Protein AF-A0AA41Z419-F1 (afdb_monomer)

Solvent-accessible surface area (backbone atoms only — not comparable to full-atom values): 15802 Å² total; per-residue (Å²): 119,68,47,99,86,68,48,75,61,58,70,68,60,48,52,51,52,51,52,52,50,54,52,52,53,53,52,52,53,50,51,52,51,53,49,52,54,54,51,55,54,55,58,70,62,68,58,77,74,73,74,75,78,82,77,86,70,91,76,84,79,86,78,94,75,92,73,89,72,83,76,80,78,76,79,84,79,83,75,78,86,78,76,86,74,84,73,57,79,82,74,69,62,81,66,75,80,69,79,76,72,75,79,84,74,83,50,69,66,57,54,51,52,53,51,51,50,45,46,64,35,52,45,95,51,65,49,78,52,88,60,56,60,51,47,52,58,43,43,76,70,69,46,50,72,66,58,52,30,52,48,46,26,54,49,43,54,56,29,56,78,67,74,44,81,72,66,48,41,40,56,60,50,34,51,49,43,54,50,48,65,68,66,42,76,80,65,66,71,69,78,76,51,97,76,56,66,61,52,72,55,57,95,88,45,65,48,44,54,69,59,52,44,56,38,48,75,70,73,50,81,59,77,72,43,45,39,57,94,94,42,90,62,41,62,68,61,73,93,67,54,61,76,88,75,77,119

Structure (mmCIF, N/CA/C/O backbone):
data_AF-A0AA41Z419-F1
#
_entry.id   AF-A0AA41Z419-F1
#
loop_
_atom_site.group_PDB
_atom_site.id
_atom_site.type_symbol
_atom_site.label_atom_id
_atom_site.label_alt_id
_atom_site.label_comp_id
_atom_site.label_asym_id
_atom_site.label_entity_id
_atom_site.label_seq_id
_atom_site.pdbx_PDB_ins_code
_atom_site.Cartn_x
_atom_site.Cartn_y
_atom_site.Cartn_z
_atom_site.occupancy
_atom_site.B_iso_or_equiv
_atom_site.auth_seq_id
_atom_site.auth_comp_id
_atom_site.auth_asym_id
_atom_site.auth_atom_id
_atom_site.pdbx_PDB_model_num
ATOM 1 N N . MET A 1 1 ? -25.163 -32.709 -14.435 1.00 62.50 1 MET A N 1
ATOM 2 C CA . MET A 1 1 ? -24.265 -32.791 -13.265 1.00 62.50 1 MET A CA 1
ATOM 3 C C . MET A 1 1 ? -25.119 -33.075 -12.047 1.00 62.50 1 MET A C 1
ATOM 5 O O . MET A 1 1 ? -26.007 -32.277 -11.775 1.00 62.50 1 MET A O 1
ATOM 9 N N . LYS A 1 2 ? -24.907 -34.203 -11.367 1.00 67.62 2 LYS A N 1
ATOM 10 C CA . LYS A 1 2 ? -25.419 -34.393 -10.005 1.00 67.62 2 LYS A CA 1
ATOM 11 C C . LYS A 1 2 ? -24.359 -33.846 -9.048 1.00 67.62 2 LYS A C 1
ATOM 13 O O . LYS A 1 2 ? -23.173 -34.058 -9.298 1.00 67.62 2 LYS A O 1
ATOM 18 N N . CYS A 1 3 ? -24.772 -33.112 -8.023 1.00 67.88 3 CYS A N 1
ATOM 19 C CA . CYS A 1 3 ? -23.903 -32.759 -6.903 1.00 67.88 3 CYS A CA 1
ATOM 20 C C . CYS A 1 3 ? -23.376 -34.036 -6.216 1.00 67.88 3 CYS A C 1
ATOM 22 O O . CYS A 1 3 ? -23.999 -35.096 -6.322 1.00 67.88 3 CYS A O 1
ATOM 24 N N . SER A 1 4 ? -22.282 -33.938 -5.454 1.00 75.50 4 SER A N 1
ATOM 25 C CA . SER A 1 4 ? -21.808 -35.029 -4.580 1.00 75.50 4 SER A CA 1
ATOM 26 C C . SER A 1 4 ? -22.835 -35.435 -3.511 1.00 75.50 4 SER A C 1
ATOM 28 O O . SER A 1 4 ? -22.767 -36.546 -2.998 1.00 75.50 4 SER A O 1
ATOM 30 N N . ASP A 1 5 ? -23.810 -34.567 -3.223 1.00 82.44 5 ASP A N 1
ATOM 31 C CA . ASP A 1 5 ? -24.943 -34.815 -2.323 1.00 82.44 5 ASP A CA 1
ATOM 32 C C . ASP A 1 5 ? -26.163 -35.474 -3.012 1.00 82.44 5 ASP A C 1
ATOM 34 O O . ASP A 1 5 ? -27.196 -35.695 -2.381 1.00 82.44 5 ASP A O 1
ATOM 38 N N . GLY A 1 6 ? -26.071 -35.775 -4.315 1.00 86.50 6 GLY A N 1
ATOM 39 C CA . GLY A 1 6 ? -27.133 -36.408 -5.101 1.00 86.50 6 GLY A CA 1
ATOM 40 C C . GLY A 1 6 ? -28.237 -35.470 -5.608 1.00 86.50 6 GLY A C 1
ATOM 41 O O . GLY A 1 6 ? -29.101 -35.925 -6.364 1.00 86.50 6 GLY A O 1
ATOM 42 N N . ARG A 1 7 ? -28.218 -34.175 -5.268 1.00 86.62 7 ARG A N 1
ATOM 43 C CA . ARG A 1 7 ? -29.218 -33.200 -5.732 1.00 86.62 7 ARG A CA 1
ATOM 44 C C . ARG A 1 7 ? -28.936 -32.731 -7.163 1.00 86.62 7 ARG A C 1
ATOM 46 O O . ARG A 1 7 ? -27.797 -32.723 -7.643 1.00 86.62 7 ARG A O 1
ATOM 53 N N . LEU A 1 8 ? -30.003 -32.353 -7.868 1.00 82.62 8 LEU A N 1
ATOM 54 C CA . LEU A 1 8 ? -29.923 -31.734 -9.191 1.00 82.62 8 LEU A CA 1
ATOM 55 C C . LEU A 1 8 ? -29.750 -30.220 -9.022 1.00 82.62 8 LEU A C 1
ATOM 57 O O . LEU A 1 8 ? -30.553 -29.576 -8.352 1.00 82.62 8 LEU A O 1
ATOM 61 N N . TYR A 1 9 ? -28.706 -29.653 -9.629 1.00 77.69 9 TYR A N 1
ATOM 62 C CA . TYR A 1 9 ? -28.517 -28.202 -9.666 1.00 77.69 9 TYR A CA 1
ATOM 63 C C . TYR A 1 9 ? -29.682 -27.509 -10.381 1.00 77.69 9 TYR A C 1
ATOM 65 O O . TYR A 1 9 ? -30.218 -28.027 -11.364 1.00 77.69 9 TYR A O 1
ATOM 73 N N . HIS A 1 10 ? -29.999 -26.286 -9.948 1.00 85.56 10 HIS A N 1
ATOM 74 C CA . HIS A 1 10 ? -30.854 -25.380 -10.710 1.00 85.56 10 HIS A CA 1
ATOM 75 C C . HIS A 1 10 ? -30.283 -25.209 -12.138 1.00 85.56 10 HIS A C 1
ATOM 77 O O . HIS A 1 10 ? -29.067 -25.021 -12.271 1.00 85.56 10 HIS A O 1
ATOM 83 N N . PRO A 1 11 ? -31.101 -25.246 -13.210 1.00 87.31 11 PRO A N 1
ATOM 84 C CA . PRO A 1 11 ? -30.615 -25.244 -14.597 1.00 87.31 11 PRO A CA 1
ATOM 85 C C . PRO A 1 11 ? -29.645 -24.102 -14.931 1.00 87.31 11 PRO A C 1
ATOM 87 O O . PRO A 1 11 ? -28.686 -24.298 -15.677 1.00 87.31 11 PRO A O 1
ATOM 90 N N . VAL A 1 12 ? -29.854 -22.928 -14.327 1.00 88.69 12 VAL A N 1
ATOM 91 C CA . VAL A 1 12 ? -28.976 -21.756 -14.483 1.00 88.69 12 VAL A CA 1
ATOM 92 C C . VAL A 1 12 ? -27.565 -22.039 -13.951 1.00 88.69 12 VAL A C 1
ATOM 94 O O . VAL A 1 12 ? -26.590 -21.844 -14.673 1.00 88.69 12 VAL A O 1
ATOM 97 N N . LEU A 1 13 ? -27.448 -22.602 -12.743 1.00 85.31 13 LEU A N 1
ATOM 98 C CA . LEU A 1 13 ? -26.154 -22.949 -12.142 1.00 85.31 13 LEU A CA 1
ATOM 99 C C . LEU A 1 13 ? -25.452 -24.060 -12.926 1.00 85.31 13 LEU A C 1
ATOM 101 O O . LEU A 1 13 ? -24.239 -24.022 -13.119 1.00 85.31 13 LEU A O 1
ATOM 105 N N . ALA A 1 14 ? -26.212 -25.030 -13.442 1.00 86.69 14 ALA A N 1
ATOM 106 C CA . ALA A 1 14 ? -25.659 -26.073 -14.300 1.00 86.69 14 ALA A CA 1
ATOM 107 C C . ALA A 1 14 ? -25.082 -25.493 -15.607 1.00 86.69 14 ALA A C 1
ATOM 109 O O . ALA A 1 14 ? -24.022 -25.926 -16.066 1.00 86.69 14 ALA A O 1
ATOM 110 N N . ALA A 1 15 ? -25.744 -24.497 -16.204 1.00 88.56 15 ALA A N 1
ATOM 111 C CA . ALA A 1 15 ? -25.247 -23.816 -17.396 1.00 88.56 15 ALA A CA 1
ATOM 112 C C . ALA A 1 15 ? -23.958 -23.025 -17.113 1.00 88.56 15 ALA A C 1
ATOM 114 O O . ALA A 1 15 ? -23.017 -23.082 -17.909 1.00 88.56 15 ALA A O 1
ATOM 115 N N . GLU A 1 16 ? -23.876 -22.332 -15.977 1.00 91.94 16 GLU A N 1
ATOM 116 C CA . GLU A 1 16 ? -22.674 -21.599 -15.562 1.00 91.94 16 GLU A CA 1
ATOM 117 C C . GLU A 1 16 ? -21.503 -22.528 -15.237 1.00 91.94 16 GLU A C 1
ATOM 119 O O . GLU A 1 16 ? -20.397 -22.316 -15.742 1.00 91.94 16 GLU A O 1
ATOM 124 N N . ALA A 1 17 ? -21.749 -23.615 -14.502 1.00 88.62 17 ALA A N 1
ATOM 125 C CA . ALA A 1 17 ? -20.742 -24.632 -14.212 1.00 88.62 17 ALA A CA 1
ATOM 126 C C . ALA A 1 17 ? -20.176 -25.249 -15.503 1.00 88.62 17 ALA A C 1
ATOM 128 O O . ALA A 1 17 ? -18.962 -25.399 -15.652 1.00 88.62 17 ALA A O 1
ATOM 129 N N . ASN A 1 18 ? -21.037 -25.530 -16.487 1.00 92.00 18 ASN A N 1
ATOM 130 C CA . ASN A 1 18 ? -20.609 -26.011 -17.801 1.00 92.00 18 ASN A CA 1
ATOM 131 C C . ASN A 1 18 ? -19.766 -24.973 -18.563 1.00 92.00 18 ASN A C 1
ATOM 133 O O . ASN A 1 18 ? -18.774 -25.337 -19.201 1.00 92.00 18 ASN A O 1
ATOM 137 N N . LYS A 1 19 ? -20.121 -23.681 -18.503 1.00 93.81 19 LYS A N 1
ATOM 138 C CA . LYS A 1 19 ? -19.317 -22.600 -19.104 1.00 93.81 19 LYS A CA 1
ATOM 139 C C . LYS A 1 19 ? -17.939 -22.498 -18.441 1.00 93.81 19 LYS A C 1
ATOM 141 O O . LYS A 1 19 ? -16.935 -22.415 -19.148 1.00 93.81 19 LYS A O 1
ATOM 146 N N . ALA A 1 20 ? -17.878 -22.547 -17.110 1.00 91.75 20 ALA A N 1
ATOM 147 C CA . ALA A 1 20 ? -16.626 -22.516 -16.354 1.00 91.75 20 ALA A CA 1
ATOM 148 C C . ALA A 1 20 ? -15.738 -23.731 -16.669 1.00 91.75 20 ALA A C 1
ATOM 150 O O . ALA A 1 20 ? -14.540 -23.580 -16.914 1.00 91.75 20 ALA A O 1
ATOM 151 N N . TRP A 1 21 ? -16.331 -24.925 -16.761 1.00 92.06 21 TRP A N 1
ATOM 152 C CA . TRP A 1 21 ? -15.624 -26.147 -17.145 1.00 92.06 21 TRP A CA 1
ATOM 153 C C . TRP A 1 21 ? -15.009 -26.050 -18.547 1.00 92.06 21 TRP A C 1
ATOM 155 O O . TRP A 1 21 ? -13.828 -26.351 -18.724 1.00 92.06 21 TRP A O 1
ATOM 165 N N . LYS A 1 22 ? -15.769 -25.557 -19.536 1.00 94.62 22 LYS A N 1
ATOM 166 C CA . LYS A 1 22 ? -15.262 -25.337 -20.901 1.00 94.62 22 LYS A CA 1
ATOM 167 C C . LYS A 1 22 ? -14.090 -24.352 -20.929 1.00 94.62 22 LYS A C 1
ATOM 169 O O . LYS A 1 22 ? -13.095 -24.628 -21.593 1.00 94.62 22 LYS A O 1
ATOM 174 N N . LYS A 1 23 ? -14.166 -23.249 -20.171 1.00 92.69 23 LYS A N 1
ATOM 175 C CA . LYS A 1 23 ? -13.043 -22.304 -20.033 1.00 92.69 23 LYS A CA 1
ATOM 176 C C . LYS A 1 23 ? -11.807 -22.988 -19.443 1.00 92.69 23 LYS A C 1
ATOM 178 O O . LYS A 1 23 ? -10.718 -22.844 -19.985 1.00 92.69 23 LYS A O 1
ATOM 183 N N . ARG A 1 24 ? -11.964 -23.784 -18.377 1.00 92.19 24 ARG A N 1
ATOM 184 C CA . ARG A 1 24 ? -10.848 -24.521 -17.756 1.00 92.19 24 ARG A CA 1
ATOM 185 C C . ARG A 1 24 ? -10.163 -25.482 -18.734 1.00 92.19 24 ARG A C 1
ATOM 187 O O . ARG A 1 24 ? -8.938 -25.544 -18.750 1.00 92.19 24 ARG A O 1
ATOM 194 N N . GLN A 1 25 ? -10.932 -26.188 -19.564 1.00 93.00 25 GLN A N 1
ATOM 195 C CA . GLN A 1 25 ? -10.391 -27.068 -20.608 1.00 93.00 25 GLN A CA 1
ATOM 196 C C . GLN A 1 25 ? -9.569 -26.291 -21.651 1.00 93.00 25 GLN A C 1
ATOM 198 O O . GLN A 1 25 ? -8.476 -26.718 -22.015 1.00 93.00 25 GLN A O 1
ATOM 203 N N . GLN A 1 26 ? -10.040 -25.110 -22.068 1.00 89.62 26 GLN A N 1
ATOM 204 C CA . GLN A 1 26 ? -9.292 -24.235 -22.981 1.00 89.62 26 GLN A CA 1
ATOM 205 C C . GLN A 1 26 ? -7.970 -23.749 -22.368 1.00 89.62 26 GLN A C 1
ATOM 207 O O . GLN A 1 26 ? -6.941 -23.787 -23.040 1.00 89.62 26 GLN A O 1
ATOM 212 N N . TYR A 1 27 ? -7.968 -23.361 -21.087 1.00 89.81 27 TYR A N 1
ATOM 213 C CA . TYR A 1 27 ? -6.733 -22.985 -20.388 1.00 89.81 27 TYR A CA 1
ATOM 214 C C . TYR A 1 27 ? -5.743 -24.150 -20.277 1.00 89.81 27 TYR A C 1
ATOM 216 O O . TYR A 1 27 ? -4.545 -23.940 -20.452 1.00 89.81 27 TYR A O 1
ATOM 224 N N . GLY A 1 28 ? -6.222 -25.373 -20.024 1.00 90.81 28 GLY A N 1
ATOM 225 C CA . GLY A 1 28 ? -5.371 -26.566 -19.996 1.00 90.81 28 GLY A CA 1
ATOM 226 C C . GLY A 1 28 ? -4.679 -26.819 -21.339 1.00 90.81 28 GLY A C 1
ATOM 227 O O . GLY A 1 28 ? -3.464 -27.005 -21.378 1.00 90.81 28 GLY A O 1
ATOM 228 N N . ALA A 1 29 ? -5.429 -26.731 -22.442 1.00 91.94 29 ALA A N 1
ATOM 229 C CA . ALA A 1 29 ? -4.882 -26.880 -23.790 1.00 91.94 29 ALA A CA 1
ATOM 230 C C . ALA A 1 29 ? -3.843 -25.795 -24.129 1.00 91.94 29 ALA A C 1
ATOM 232 O O . ALA A 1 29 ? -2.805 -26.094 -24.722 1.00 91.94 29 ALA A O 1
ATOM 233 N N . ASP A 1 30 ? -4.080 -24.543 -23.724 1.00 90.62 30 ASP A N 1
ATOM 234 C CA . ASP A 1 30 ? -3.134 -23.451 -23.965 1.00 90.62 30 ASP A CA 1
ATOM 235 C C . ASP A 1 30 ? -1.855 -23.581 -23.122 1.00 90.62 30 ASP A C 1
ATOM 237 O O . ASP A 1 30 ? -0.750 -23.340 -23.612 1.00 90.62 30 ASP A O 1
ATOM 241 N N . GLN A 1 31 ? -1.969 -24.051 -21.874 1.00 91.25 31 GLN A N 1
ATOM 242 C CA . GLN A 1 31 ? -0.798 -24.368 -21.055 1.00 91.25 31 GLN A CA 1
ATOM 243 C C . GLN A 1 31 ? 0.037 -25.497 -21.661 1.00 91.25 31 GLN A C 1
ATOM 245 O O . GLN A 1 31 ? 1.265 -25.394 -21.689 1.00 91.25 31 GLN A O 1
ATOM 250 N N . GLU A 1 32 ? -0.598 -26.546 -22.184 1.00 92.56 32 GLU A N 1
ATOM 251 C CA . GLU A 1 32 ? 0.119 -27.630 -22.858 1.00 92.56 32 GLU A CA 1
ATOM 252 C C . GLU A 1 32 ? 0.785 -27.142 -24.155 1.00 92.56 32 GLU A C 1
ATOM 254 O O . GLU A 1 32 ? 1.945 -27.471 -24.417 1.00 92.56 32 GLU A O 1
ATOM 259 N N . ARG A 1 33 ? 0.106 -26.278 -24.924 1.00 95.94 33 ARG A N 1
ATOM 260 C CA . ARG A 1 33 ? 0.671 -25.606 -26.104 1.00 95.94 33 ARG A CA 1
ATOM 261 C C . ARG A 1 33 ? 1.914 -24.790 -25.747 1.00 95.94 33 ARG A C 1
ATOM 263 O O . ARG A 1 33 ? 2.944 -24.921 -26.408 1.00 95.94 33 ARG A O 1
ATOM 270 N N . LEU A 1 34 ? 1.849 -23.983 -24.687 1.00 92.88 34 LEU A N 1
ATOM 271 C CA . LEU A 1 34 ? 2.985 -23.200 -24.195 1.00 92.88 34 LEU A CA 1
ATOM 272 C C . LEU A 1 34 ? 4.123 -24.090 -23.684 1.00 92.88 34 LEU A C 1
ATOM 274 O O . LEU A 1 34 ? 5.290 -23.748 -23.881 1.00 92.88 34 LEU A O 1
ATOM 278 N N . ARG A 1 35 ? 3.808 -25.229 -23.055 1.00 95.50 35 ARG A N 1
ATOM 279 C CA . ARG A 1 35 ? 4.814 -26.203 -22.612 1.00 95.50 35 ARG A CA 1
ATOM 280 C C . ARG A 1 35 ? 5.578 -26.783 -23.803 1.00 95.50 35 ARG A C 1
ATOM 282 O O . ARG A 1 35 ? 6.799 -26.656 -23.834 1.00 95.50 35 ARG A O 1
ATOM 289 N N . LYS A 1 36 ? 4.866 -27.288 -24.817 1.00 94.81 36 LYS A N 1
ATOM 290 C CA . LYS A 1 36 ? 5.459 -27.824 -26.057 1.00 94.81 36 LYS A CA 1
ATOM 291 C C . LYS A 1 36 ? 6.289 -26.775 -26.798 1.00 94.81 36 LYS A C 1
ATOM 293 O O . LYS A 1 36 ? 7.391 -27.062 -27.253 1.00 94.81 36 LYS A O 1
ATOM 298 N N . TRP A 1 37 ? 5.809 -25.531 -26.861 1.00 93.12 37 TRP A N 1
ATOM 299 C CA . TRP A 1 37 ? 6.561 -24.427 -27.467 1.00 93.12 37 TRP A CA 1
ATOM 300 C C . TRP A 1 37 ? 7.893 -24.148 -26.744 1.00 93.12 37 TRP A C 1
ATOM 302 O O . TRP A 1 37 ? 8.912 -23.896 -27.389 1.00 93.12 37 TRP A O 1
ATOM 312 N N . ARG A 1 38 ? 7.915 -24.220 -25.405 1.00 94.38 38 ARG A N 1
ATOM 313 C CA . ARG A 1 38 ? 9.146 -24.057 -24.609 1.00 94.38 38 ARG A CA 1
ATOM 314 C C . ARG A 1 38 ? 10.104 -25.238 -24.773 1.00 94.38 38 ARG A C 1
ATOM 316 O O . ARG A 1 38 ? 11.308 -25.011 -24.853 1.00 94.38 38 ARG A O 1
ATOM 323 N N . GLU A 1 39 ? 9.580 -26.461 -24.828 1.00 92.44 39 GLU A N 1
ATOM 324 C CA . GLU A 1 39 ? 10.360 -27.687 -25.051 1.00 92.44 39 GLU A CA 1
ATOM 325 C C . GLU A 1 39 ? 11.041 -27.661 -26.430 1.00 92.44 39 GLU A C 1
ATOM 327 O O . GLU A 1 39 ? 12.265 -27.772 -26.495 1.00 92.44 39 GLU A O 1
ATOM 332 N N . GLY A 1 40 ? 10.308 -27.334 -27.501 1.00 88.12 40 GLY A N 1
ATOM 333 C CA . GLY A 1 40 ? 10.881 -27.235 -28.851 1.00 88.12 40 GLY A CA 1
ATOM 334 C C . GLY A 1 40 ? 11.970 -26.161 -28.982 1.00 88.12 40 GLY A C 1
ATOM 335 O O . GLY A 1 40 ? 12.960 -26.340 -29.691 1.00 88.12 40 GLY A O 1
ATOM 336 N N . ARG A 1 41 ? 11.861 -25.054 -28.233 1.00 87.25 41 ARG A N 1
ATOM 337 C CA . ARG A 1 41 ? 12.934 -24.047 -28.173 1.00 87.25 41 ARG A CA 1
ATOM 338 C C . ARG A 1 41 ? 14.176 -24.514 -27.422 1.00 87.25 41 ARG A C 1
ATOM 340 O O . ARG A 1 41 ? 15.261 -24.000 -27.691 1.00 87.25 41 ARG A O 1
ATOM 347 N N . LYS A 1 42 ? 14.021 -25.418 -26.456 1.00 87.00 42 LYS A N 1
ATOM 348 C CA . LYS A 1 42 ? 15.145 -25.976 -25.704 1.00 87.00 42 LYS A CA 1
ATOM 349 C C . LYS A 1 42 ? 15.921 -26.962 -26.573 1.00 87.00 42 LYS A C 1
ATOM 351 O O . LYS A 1 42 ? 17.142 -26.881 -26.600 1.00 87.00 42 LYS A O 1
ATOM 356 N N . GLU A 1 43 ? 15.217 -27.801 -27.328 1.00 79.75 43 GLU A N 1
ATOM 357 C CA . GLU A 1 43 ? 15.816 -28.780 -28.242 1.00 79.75 43 GLU A CA 1
ATOM 358 C C . GLU A 1 43 ? 16.598 -28.101 -29.375 1.00 79.75 43 GLU A C 1
ATOM 360 O O . GLU A 1 43 ? 17.779 -28.396 -29.550 1.00 79.75 43 GLU A O 1
ATOM 365 N N . GLY A 1 44 ? 16.018 -27.090 -30.036 1.00 71.12 44 GLY A N 1
ATOM 366 C CA . GLY A 1 44 ? 16.687 -26.351 -31.119 1.00 71.12 44 GLY A CA 1
ATOM 367 C C . GLY A 1 44 ? 17.869 -25.467 -30.692 1.00 71.12 44 GLY A C 1
ATOM 368 O O . GLY A 1 44 ? 18.552 -24.905 -31.541 1.00 71.12 44 GLY A O 1
ATOM 369 N N . ARG A 1 45 ? 18.131 -25.318 -29.386 1.00 68.25 45 ARG A N 1
ATOM 370 C CA . ARG A 1 45 ? 19.299 -24.583 -28.860 1.00 68.25 45 ARG A CA 1
ATOM 371 C C . ARG A 1 45 ? 20.468 -25.501 -28.487 1.00 68.25 45 ARG A C 1
AT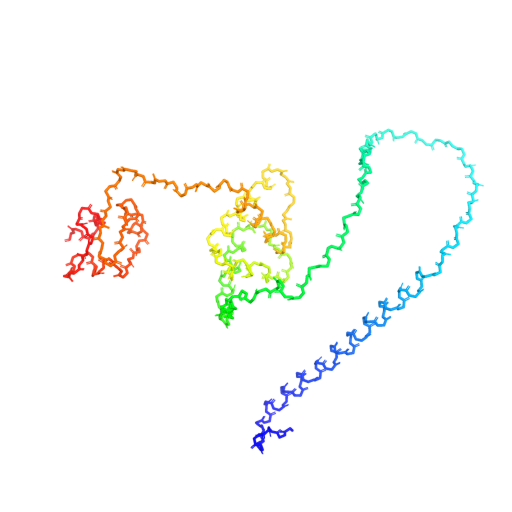OM 373 O O . ARG A 1 45 ? 21.512 -24.999 -28.077 1.00 68.25 45 ARG A O 1
ATOM 380 N N . SER A 1 46 ? 20.275 -26.817 -28.586 1.00 60.62 46 SER A N 1
ATOM 381 C CA . SER A 1 46 ? 21.290 -27.836 -28.282 1.00 60.62 46 SER A CA 1
ATOM 382 C C . SER A 1 46 ? 22.208 -28.117 -29.467 1.00 60.62 46 SER A C 1
ATOM 384 O O . SER A 1 46 ? 23.287 -28.670 -29.267 1.00 60.62 46 SER A O 1
ATOM 386 N N . GLU A 1 47 ? 21.815 -27.732 -30.683 1.00 60.38 47 GLU A N 1
ATOM 387 C CA . GLU A 1 47 ? 22.744 -27.726 -31.804 1.00 60.38 47 GLU A CA 1
ATOM 388 C C . GLU A 1 47 ? 23.685 -26.524 -31.648 1.00 60.38 47 GLU A C 1
ATOM 390 O O . GLU A 1 47 ? 23.219 -25.379 -31.567 1.00 60.38 47 GLU A O 1
ATOM 395 N N . PRO A 1 48 ? 25.008 -26.747 -31.547 1.00 62.09 48 PRO A N 1
ATOM 396 C CA . PRO A 1 48 ? 25.970 -25.662 -31.555 1.00 62.09 48 PRO A CA 1
ATOM 397 C C . PRO A 1 48 ? 25.810 -24.941 -32.887 1.00 62.09 48 PRO A C 1
ATOM 399 O O . PRO A 1 48 ? 26.159 -25.481 -33.932 1.00 62.09 48 PRO A O 1
ATOM 402 N N . ASN A 1 49 ? 25.234 -23.740 -32.830 1.00 57.56 49 ASN A N 1
ATOM 403 C CA . ASN A 1 49 ? 25.052 -22.858 -33.972 1.00 57.56 49 ASN A CA 1
ATOM 404 C C . ASN A 1 49 ? 26.367 -22.850 -34.777 1.00 57.56 49 ASN A C 1
ATOM 406 O O . ASN A 1 49 ? 27.376 -22.379 -34.231 1.00 57.56 49 ASN A O 1
ATOM 410 N N . PRO A 1 50 ? 26.417 -23.419 -36.000 1.00 62.81 50 PRO A N 1
ATOM 411 C CA . PRO A 1 50 ? 27.620 -23.360 -36.805 1.00 62.81 50 PRO A CA 1
ATOM 412 C C . PRO A 1 50 ? 27.931 -21.882 -36.981 1.00 62.81 50 PRO A C 1
ATOM 414 O O . PRO A 1 50 ? 27.091 -21.096 -37.420 1.00 62.81 50 PRO A O 1
ATOM 417 N N . LYS A 1 51 ? 29.118 -21.502 -36.507 1.00 65.94 51 LYS A N 1
ATOM 418 C CA . LYS A 1 51 ? 29.653 -20.145 -36.563 1.00 65.94 51 LYS A CA 1
ATOM 419 C C . LYS A 1 51 ? 29.316 -19.583 -37.954 1.00 65.94 51 LYS A C 1
ATOM 421 O O . LYS A 1 51 ? 29.727 -20.209 -38.932 1.00 65.94 51 LYS A O 1
ATOM 426 N N . PRO A 1 52 ? 28.530 -18.494 -38.069 1.00 68.81 52 PRO A N 1
ATOM 427 C CA . PRO A 1 52 ? 28.162 -17.969 -39.377 1.00 68.81 52 PRO A CA 1
ATOM 428 C C . PRO A 1 52 ? 29.450 -17.735 -40.176 1.00 68.81 52 PRO A C 1
ATOM 430 O O . PRO A 1 52 ? 30.421 -17.235 -39.591 1.00 68.81 52 PRO A O 1
ATOM 433 N N . PRO A 1 53 ? 29.514 -18.153 -41.456 1.00 65.19 53 PRO A N 1
ATOM 434 C CA . PRO A 1 53 ? 30.712 -17.977 -42.259 1.00 65.19 53 PRO A CA 1
ATOM 435 C C . PRO A 1 53 ? 31.089 -16.498 -42.234 1.00 65.19 53 PRO A C 1
ATOM 437 O O . PRO A 1 53 ? 30.270 -15.632 -42.542 1.00 65.19 53 PRO A O 1
ATOM 440 N N . GLN A 1 54 ? 32.320 -16.212 -41.806 1.00 54.47 54 GLN A N 1
ATOM 441 C CA . GLN A 1 54 ? 32.913 -14.887 -41.915 1.00 54.47 54 GLN A CA 1
ATOM 442 C C . GLN A 1 54 ? 32.999 -14.553 -43.406 1.00 54.47 54 GLN A C 1
ATOM 444 O O . GLN A 1 54 ? 33.963 -14.916 -44.074 1.00 54.47 54 GLN A O 1
ATOM 449 N N . GLN A 1 55 ? 31.978 -13.889 -43.943 1.00 52.81 55 GLN A N 1
ATOM 450 C CA . GLN A 1 55 ? 32.114 -13.164 -45.195 1.00 52.81 55 GLN A CA 1
ATOM 451 C C . GLN A 1 55 ? 33.014 -11.962 -44.911 1.00 52.81 55 GLN A C 1
ATOM 453 O O . GLN A 1 55 ? 32.574 -10.925 -44.422 1.00 52.81 55 GLN A O 1
ATOM 458 N N . GLY A 1 56 ? 34.308 -12.163 -45.161 1.00 56.53 56 GLY A N 1
ATOM 459 C CA . GLY A 1 56 ? 35.256 -11.086 -45.386 1.00 56.53 56 GLY A CA 1
ATOM 460 C C . GLY A 1 56 ? 34.840 -10.346 -46.650 1.00 56.53 56 GLY A C 1
ATOM 461 O O . GLY A 1 56 ? 35.024 -10.840 -47.758 1.00 56.53 56 GLY A O 1
ATOM 462 N N . GLY A 1 57 ? 34.225 -9.188 -46.457 1.00 56.44 57 GLY A N 1
ATOM 463 C CA . GLY A 1 57 ? 33.961 -8.200 -47.488 1.00 56.44 57 GLY A CA 1
ATOM 464 C C . GLY A 1 57 ? 34.336 -6.849 -46.911 1.00 56.44 57 GLY A C 1
ATOM 465 O O . GLY A 1 57 ? 33.519 -6.198 -46.268 1.00 56.44 57 GLY A O 1
ATOM 466 N N . GLU A 1 58 ? 35.601 -6.476 -47.077 1.00 52.19 58 GLU A N 1
ATOM 467 C CA . GLU A 1 58 ? 36.072 -5.113 -46.870 1.00 52.19 58 GLU A CA 1
ATOM 468 C C . GLU A 1 58 ? 35.394 -4.217 -47.914 1.00 52.19 58 GLU A C 1
ATOM 470 O O . GLU A 1 58 ? 35.731 -4.251 -49.095 1.00 52.19 58 GLU A O 1
ATOM 475 N N . THR A 1 59 ? 34.410 -3.426 -47.494 1.00 61.44 59 THR A N 1
ATOM 476 C CA . THR A 1 59 ? 33.989 -2.235 -48.238 1.00 61.44 59 THR A CA 1
ATOM 477 C C . THR A 1 59 ? 34.719 -1.028 -47.652 1.00 61.44 59 THR A C 1
ATOM 479 O O . THR A 1 59 ? 34.578 -0.781 -46.449 1.00 61.44 59 THR A O 1
ATOM 482 N N . PRO A 1 60 ? 35.499 -0.280 -48.450 1.00 61.34 60 PRO A N 1
ATOM 483 C CA . PRO A 1 60 ? 36.186 0.903 -47.973 1.00 61.34 60 PRO A CA 1
ATOM 484 C C . PRO A 1 60 ? 35.248 2.115 -47.908 1.00 61.34 60 PRO A C 1
ATOM 486 O O . PRO A 1 60 ? 34.613 2.475 -48.892 1.00 61.34 60 PRO A O 1
ATOM 489 N N . ASN A 1 61 ? 35.321 2.759 -46.744 1.00 52.50 61 ASN A N 1
ATOM 490 C CA . ASN A 1 61 ? 35.388 4.203 -46.523 1.00 52.50 61 ASN A CA 1
ATOM 491 C C . ASN A 1 61 ? 34.125 5.084 -46.635 1.00 52.50 61 ASN A C 1
ATOM 493 O O . ASN A 1 61 ? 33.295 4.931 -47.520 1.00 52.50 61 ASN A O 1
ATOM 497 N N . GLU A 1 62 ? 34.126 6.083 -45.739 1.00 49.12 62 GLU A N 1
ATOM 498 C CA . GLU A 1 62 ? 33.247 7.261 -45.623 1.00 49.12 62 GLU A CA 1
ATOM 499 C C . GLU A 1 62 ? 31.855 6.955 -45.026 1.00 49.12 62 GLU A C 1
ATOM 501 O O . GLU A 1 62 ? 31.104 6.129 -45.520 1.00 49.12 62 GLU A O 1
ATOM 506 N N . THR A 1 63 ? 31.440 7.512 -43.886 1.00 51.06 63 THR A N 1
ATOM 507 C CA . THR A 1 63 ? 31.501 8.920 -43.478 1.00 51.06 63 THR A CA 1
ATOM 508 C C . THR A 1 63 ? 31.634 9.039 -41.954 1.00 51.06 63 THR A C 1
ATOM 510 O O . THR A 1 63 ? 30.994 8.312 -41.191 1.00 51.06 63 THR A O 1
ATOM 513 N N . GLU A 1 64 ? 32.457 9.990 -41.519 1.00 55.06 64 GLU A N 1
ATOM 514 C CA . GLU A 1 64 ? 32.591 10.434 -40.135 1.00 55.06 64 GLU A CA 1
ATOM 515 C C . GLU A 1 64 ? 31.256 10.965 -39.589 1.00 55.06 64 GLU A C 1
ATOM 517 O O . GLU A 1 64 ? 30.696 11.941 -40.081 1.00 55.06 64 GLU A O 1
ATOM 522 N N . ALA A 1 65 ? 30.767 10.345 -38.519 1.00 49.38 65 ALA A N 1
ATOM 523 C CA . ALA A 1 65 ? 29.855 10.981 -37.582 1.00 49.38 65 ALA A CA 1
ATOM 524 C C . ALA A 1 65 ? 30.312 10.599 -36.174 1.00 49.38 65 ALA A C 1
ATOM 526 O O . ALA A 1 65 ? 29.980 9.538 -35.637 1.00 49.38 65 ALA A O 1
ATOM 527 N N . GLU A 1 66 ? 31.142 11.464 -35.593 1.00 51.25 66 GLU A N 1
ATOM 528 C CA . GLU A 1 66 ? 31.523 11.409 -34.191 1.00 51.25 66 GLU A CA 1
ATOM 529 C C . GLU A 1 66 ? 30.276 11.534 -33.303 1.00 51.25 66 GLU A C 1
ATOM 531 O O . GLU A 1 66 ? 29.797 12.622 -32.999 1.00 51.25 66 GLU A O 1
ATOM 536 N N . THR A 1 67 ? 29.782 10.408 -32.794 1.00 49.66 67 THR A N 1
ATOM 537 C CA . THR A 1 67 ? 29.121 10.391 -31.485 1.00 49.66 67 THR A CA 1
ATOM 538 C C . THR A 1 67 ? 29.825 9.377 -30.603 1.00 49.66 67 THR A C 1
ATOM 540 O O . THR A 1 67 ? 29.517 8.185 -30.575 1.00 49.66 67 THR A O 1
ATOM 543 N N . ARG A 1 68 ? 30.825 9.897 -29.894 1.00 53.50 68 ARG A N 1
ATOM 544 C CA . ARG A 1 68 ? 31.573 9.269 -28.809 1.00 53.50 68 ARG A CA 1
ATOM 545 C C . ARG A 1 68 ? 30.616 8.840 -27.692 1.00 53.50 68 ARG A C 1
ATOM 547 O O . ARG A 1 68 ? 30.339 9.599 -26.772 1.00 53.50 68 ARG A O 1
ATOM 554 N N . PHE A 1 69 ? 30.133 7.603 -27.753 1.00 47.16 69 PHE A N 1
ATOM 555 C CA . PHE A 1 69 ? 29.588 6.907 -26.588 1.00 47.16 69 PHE A CA 1
ATOM 556 C C . PHE A 1 69 ? 30.692 6.050 -25.969 1.00 47.16 69 PHE A C 1
ATOM 558 O O . PHE A 1 69 ? 30.991 4.949 -26.433 1.00 47.16 69 PHE A O 1
ATOM 565 N N . GLU A 1 70 ? 31.297 6.565 -24.899 1.00 44.97 70 GLU A N 1
ATOM 566 C CA . GLU A 1 70 ? 32.147 5.789 -23.999 1.00 44.97 70 GLU A CA 1
ATOM 567 C C . GLU A 1 70 ? 31.354 4.604 -23.431 1.00 44.97 70 GLU A C 1
ATOM 569 O O . GLU A 1 70 ? 30.515 4.736 -22.538 1.00 44.97 70 GLU A O 1
ATOM 574 N N . ARG A 1 71 ? 31.628 3.401 -23.946 1.00 44.75 71 ARG A N 1
ATOM 575 C CA . ARG A 1 71 ? 31.239 2.161 -23.275 1.00 44.75 71 ARG A CA 1
ATOM 576 C C . ARG A 1 71 ? 32.149 1.976 -22.069 1.00 44.75 71 ARG A C 1
ATOM 578 O O . ARG A 1 71 ? 33.244 1.430 -22.184 1.00 44.75 71 ARG A O 1
ATOM 585 N N . VAL A 1 72 ? 31.660 2.398 -20.906 1.00 53.38 72 VAL A N 1
ATOM 586 C CA . VAL A 1 72 ? 32.192 1.994 -19.602 1.00 53.38 72 VAL A CA 1
ATOM 587 C C . VAL A 1 72 ? 32.205 0.463 -19.550 1.00 53.38 72 VAL A C 1
ATOM 589 O O . VAL A 1 72 ? 31.163 -0.190 -19.445 1.00 53.38 72 VAL A O 1
ATOM 592 N N . ARG A 1 73 ? 33.403 -0.114 -19.677 1.00 55.06 73 ARG A N 1
ATOM 593 C CA . ARG A 1 73 ? 33.671 -1.537 -19.464 1.00 55.06 73 ARG A CA 1
ATOM 594 C C . ARG A 1 73 ? 33.298 -1.871 -18.020 1.00 55.06 73 ARG A C 1
ATOM 596 O O . ARG A 1 73 ? 33.926 -1.383 -17.085 1.00 55.06 73 ARG A O 1
ATOM 603 N N . LYS A 1 74 ? 32.264 -2.694 -17.830 1.00 53.81 74 LYS A N 1
ATOM 604 C CA . LYS A 1 74 ? 32.017 -3.336 -16.535 1.00 53.81 74 LYS A CA 1
ATOM 605 C C . LYS A 1 74 ? 33.142 -4.346 -16.284 1.00 53.81 74 LYS A C 1
ATOM 607 O O . LYS A 1 74 ? 33.377 -5.170 -17.167 1.00 53.81 74 LYS A O 1
ATOM 612 N N . PRO A 1 75 ? 33.809 -4.317 -15.120 1.00 55.66 75 PRO A N 1
ATOM 613 C CA . PRO A 1 75 ? 34.758 -5.354 -14.766 1.00 55.66 75 PRO A CA 1
ATOM 614 C C . PRO A 1 75 ? 34.039 -6.690 -14.549 1.00 55.66 75 PRO A C 1
ATOM 616 O O . PRO A 1 75 ? 32.991 -6.775 -13.902 1.00 55.66 75 PRO A O 1
ATOM 619 N N . GLU A 1 76 ? 34.650 -7.716 -15.126 1.00 49.75 76 GLU A N 1
ATOM 620 C CA . GLU A 1 76 ? 34.463 -9.140 -14.882 1.00 49.75 76 GLU A CA 1
ATOM 621 C C . GLU A 1 76 ? 34.397 -9.415 -13.372 1.00 49.75 76 GLU A C 1
ATOM 623 O O . GLU A 1 76 ? 35.380 -9.267 -12.647 1.00 49.75 76 GLU A O 1
ATOM 628 N N . ARG A 1 77 ? 33.220 -9.803 -12.867 1.00 48.84 77 ARG A N 1
ATOM 629 C CA . ARG A 1 77 ? 33.114 -10.391 -11.528 1.00 48.84 77 ARG A CA 1
ATOM 630 C C . ARG A 1 77 ? 33.315 -11.895 -11.641 1.00 48.84 77 ARG A C 1
ATOM 632 O O . ARG A 1 77 ? 32.389 -12.642 -11.939 1.00 48.84 77 ARG A O 1
ATOM 639 N N . GLN A 1 78 ? 34.548 -12.301 -11.367 1.00 56.84 78 GLN A N 1
ATOM 640 C CA . GLN A 1 78 ? 34.966 -13.663 -11.075 1.00 56.84 78 GLN A CA 1
ATOM 641 C C . GLN A 1 78 ? 34.327 -14.097 -9.742 1.00 56.84 78 GLN A C 1
ATOM 643 O O . GLN A 1 78 ? 34.833 -13.818 -8.658 1.00 56.84 78 GLN A O 1
ATOM 648 N N . GLY A 1 79 ? 33.143 -14.705 -9.815 1.00 50.59 79 GLY A N 1
ATOM 649 C CA . GLY A 1 79 ? 32.464 -15.292 -8.663 1.00 50.59 79 GLY A CA 1
ATOM 650 C C . GLY A 1 79 ? 33.006 -16.690 -8.388 1.00 50.59 79 GLY A C 1
ATOM 651 O O . GLY A 1 79 ? 32.599 -17.645 -9.043 1.00 50.59 79 GLY A O 1
ATOM 652 N N . GLN A 1 80 ? 33.928 -16.795 -7.431 1.00 49.81 80 GLN A N 1
ATOM 653 C CA . GLN A 1 80 ? 34.353 -18.056 -6.825 1.00 49.81 80 GLN A CA 1
ATOM 654 C C . GLN A 1 80 ? 33.147 -18.808 -6.250 1.00 49.81 80 GLN A C 1
ATOM 656 O O . GLN A 1 80 ? 32.338 -18.246 -5.510 1.00 49.81 80 GLN A O 1
ATOM 661 N N . GLY A 1 81 ? 33.053 -20.095 -6.581 1.00 50.28 81 GLY A N 1
ATOM 662 C CA . GLY A 1 81 ? 32.076 -21.007 -6.008 1.00 50.28 81 GLY A CA 1
ATOM 663 C C . GLY A 1 81 ? 32.280 -21.155 -4.502 1.00 50.28 81 GLY A C 1
ATOM 664 O O . GLY A 1 81 ? 33.330 -21.602 -4.046 1.00 50.28 81 GLY A O 1
ATOM 665 N N . GLN A 1 82 ? 31.252 -20.811 -3.730 1.00 45.16 82 GLN A N 1
ATOM 666 C CA . GLN A 1 82 ? 31.121 -21.273 -2.356 1.00 45.16 82 GLN A CA 1
ATOM 667 C C . GLN A 1 82 ? 30.360 -22.593 -2.358 1.00 45.16 82 GLN A C 1
ATOM 669 O O . GLN A 1 82 ? 29.232 -22.686 -2.839 1.00 45.16 82 GLN A O 1
ATOM 674 N N . GLY A 1 83 ? 31.034 -23.618 -1.842 1.00 43.28 83 GLY A N 1
ATOM 675 C CA . GLY A 1 83 ? 30.535 -24.974 -1.749 1.00 43.28 83 GLY A CA 1
ATOM 676 C C . GLY A 1 83 ? 29.214 -25.070 -0.994 1.00 43.28 83 GLY A C 1
ATOM 677 O O . GLY A 1 83 ? 29.008 -24.447 0.050 1.00 43.28 83 GLY A O 1
ATOM 678 N N . HIS A 1 84 ? 28.348 -25.926 -1.527 1.00 42.09 84 HIS A N 1
ATOM 679 C CA . HIS A 1 84 ? 27.219 -26.499 -0.821 1.00 42.09 84 HIS A CA 1
ATOM 680 C C . HIS A 1 84 ? 27.713 -27.151 0.475 1.00 42.09 84 HIS A C 1
ATOM 682 O O . HIS A 1 84 ? 28.235 -28.265 0.472 1.00 42.09 84 HIS A O 1
ATOM 688 N N . ARG A 1 85 ? 27.551 -26.461 1.604 1.00 49.59 85 ARG A N 1
ATOM 689 C CA . ARG A 1 85 ? 27.559 -27.130 2.902 1.00 49.59 85 ARG A CA 1
ATOM 690 C C . ARG A 1 85 ? 26.247 -27.899 2.994 1.00 49.59 85 ARG A C 1
ATOM 692 O O . ARG A 1 85 ? 25.179 -27.293 3.023 1.00 49.59 85 ARG A O 1
ATOM 699 N N . ASN A 1 86 ? 26.344 -29.225 2.997 1.00 54.50 86 ASN A N 1
ATOM 700 C CA . ASN A 1 86 ? 25.262 -30.121 3.383 1.00 54.50 86 ASN A CA 1
ATOM 701 C C . ASN A 1 86 ? 24.843 -29.779 4.817 1.00 54.50 86 ASN A C 1
ATOM 703 O O . ASN A 1 86 ? 25.490 -30.196 5.775 1.00 54.50 86 ASN A O 1
ATOM 707 N N . ILE A 1 87 ? 23.789 -28.980 4.963 1.00 56.03 87 ILE A N 1
ATOM 708 C CA . ILE A 1 87 ? 23.124 -28.779 6.249 1.00 56.03 87 ILE A CA 1
ATOM 709 C C . ILE A 1 87 ? 22.367 -30.078 6.530 1.00 56.03 87 ILE A C 1
ATOM 711 O O . ILE A 1 87 ? 21.516 -30.488 5.741 1.00 56.03 87 ILE A O 1
ATOM 715 N N . ALA A 1 88 ? 22.721 -30.764 7.616 1.00 66.44 88 ALA A N 1
ATOM 716 C CA . ALA A 1 88 ? 22.068 -32.005 8.012 1.00 66.44 88 ALA A CA 1
ATOM 717 C C . ALA A 1 88 ? 20.574 -31.753 8.273 1.00 66.44 88 ALA A C 1
ATOM 719 O O . ALA A 1 88 ? 20.213 -30.767 8.915 1.00 66.44 88 ALA A O 1
ATOM 720 N N . ALA A 1 89 ? 19.702 -32.658 7.814 1.00 58.06 89 ALA A N 1
ATOM 721 C CA . ALA A 1 89 ? 18.246 -32.536 7.958 1.00 58.06 89 ALA A CA 1
ATOM 722 C C . ALA A 1 89 ? 17.782 -32.363 9.422 1.00 58.06 89 ALA A C 1
ATOM 724 O O . ALA A 1 89 ? 16.727 -31.791 9.674 1.00 58.06 89 ALA A O 1
ATOM 725 N N . SER A 1 90 ? 18.596 -32.790 10.390 1.00 68.12 90 SER A N 1
ATOM 726 C CA . SER A 1 90 ? 18.368 -32.606 11.826 1.00 68.12 90 SER A CA 1
ATOM 727 C C . SER A 1 90 ? 18.552 -31.164 12.325 1.00 68.12 90 SER A C 1
ATOM 729 O O . SER A 1 90 ? 18.082 -30.848 13.413 1.00 68.12 90 SER A O 1
ATOM 731 N N . GLN A 1 91 ? 19.196 -30.278 11.554 1.00 57.91 91 GLN A N 1
ATOM 732 C CA . GLN A 1 91 ? 19.354 -28.853 11.887 1.00 57.91 91 GLN A CA 1
ATOM 733 C C . GLN A 1 91 ? 18.211 -27.966 11.369 1.00 57.91 91 GLN A C 1
ATOM 735 O O . GLN A 1 91 ? 18.154 -26.787 11.716 1.00 57.91 91 GLN A O 1
ATOM 740 N N . LEU A 1 92 ? 17.256 -28.515 10.611 1.00 57.47 92 LEU A N 1
ATOM 741 C CA . LEU A 1 92 ? 15.987 -27.852 10.282 1.00 57.47 92 LEU A CA 1
ATOM 742 C C . LEU A 1 92 ? 15.013 -27.945 11.468 1.00 57.47 92 LEU A C 1
ATOM 744 O O . LEU A 1 92 ? 13.894 -28.442 11.344 1.00 57.47 92 LEU A O 1
ATOM 748 N N . GLY A 1 93 ? 15.476 -27.502 12.641 1.00 45.53 93 GLY A N 1
ATOM 749 C CA . GLY A 1 93 ? 14.701 -27.471 13.873 1.00 45.53 93 GLY A CA 1
ATOM 750 C C . GLY A 1 93 ? 13.375 -26.754 13.646 1.00 45.53 93 GLY A C 1
ATOM 751 O O . GLY A 1 93 ? 13.346 -25.670 13.064 1.00 45.53 93 GLY A O 1
ATOM 752 N N . GLY A 1 94 ? 12.289 -27.399 14.079 1.00 42.38 94 GLY A N 1
ATOM 753 C CA . GLY A 1 94 ? 10.910 -26.943 13.951 1.00 42.38 94 GLY A CA 1
ATOM 754 C C . GLY A 1 94 ? 10.687 -25.566 14.561 1.00 42.38 94 GLY A C 1
ATOM 755 O O . GLY A 1 94 ? 10.216 -25.449 15.691 1.00 42.38 94 GLY A O 1
ATOM 756 N N . GLY A 1 95 ? 10.985 -24.526 13.782 1.00 40.62 95 GLY A N 1
ATOM 757 C CA . GLY A 1 95 ? 10.471 -23.190 14.008 1.00 40.62 95 GLY A CA 1
ATOM 758 C C . GLY A 1 95 ? 8.965 -23.318 14.132 1.00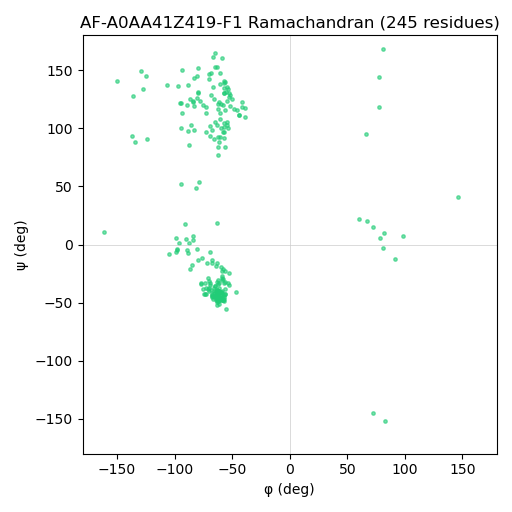 40.62 95 GLY A C 1
ATOM 759 O O . GLY A 1 95 ? 8.316 -23.848 13.225 1.00 40.62 95 GLY A O 1
ATOM 760 N N . ALA A 1 96 ? 8.448 -22.922 15.296 1.00 45.94 96 ALA A N 1
ATOM 761 C CA . ALA A 1 96 ? 7.028 -22.840 15.572 1.00 45.94 96 ALA A CA 1
ATOM 762 C C . ALA A 1 96 ? 6.350 -22.314 14.313 1.00 45.94 96 ALA A C 1
ATOM 764 O O . ALA A 1 96 ? 6.700 -21.238 13.830 1.00 45.94 96 ALA A O 1
ATOM 765 N N . ARG A 1 97 ? 5.479 -23.143 13.731 1.00 44.81 97 ARG A N 1
ATOM 766 C CA . ARG A 1 97 ? 4.731 -22.840 12.518 1.00 44.81 97 ARG A CA 1
ATOM 767 C C . ARG A 1 97 ? 3.873 -21.633 12.860 1.00 44.81 97 ARG A C 1
ATOM 769 O O . ARG A 1 97 ? 2.775 -21.785 13.392 1.00 44.81 97 ARG A O 1
ATOM 776 N N . GLU A 1 98 ? 4.451 -20.452 12.662 1.00 45.44 98 GLU A N 1
ATOM 777 C CA . GLU A 1 98 ? 3.804 -19.165 12.806 1.00 45.44 98 GLU A CA 1
ATOM 778 C C . GLU A 1 98 ? 2.508 -19.314 12.037 1.00 45.44 98 GLU A C 1
ATOM 780 O O . GLU A 1 98 ? 2.522 -19.708 10.864 1.00 45.44 98 GLU A O 1
ATOM 785 N N . LYS A 1 99 ? 1.390 -19.213 12.764 1.00 40.09 99 LYS A N 1
ATOM 786 C CA . LYS A 1 99 ? 0.063 -19.399 12.196 1.00 40.09 99 LYS A CA 1
ATOM 787 C C . LYS A 1 99 ? -0.009 -18.426 11.038 1.00 40.09 99 LYS A C 1
ATOM 789 O O . LYS A 1 99 ? -0.137 -17.226 11.250 1.00 40.09 99 LYS A O 1
ATOM 794 N N . ARG A 1 100 ? 0.139 -18.964 9.831 1.00 41.81 100 ARG A N 1
ATOM 795 C CA . ARG A 1 100 ? -0.080 -18.264 8.583 1.00 41.81 100 ARG A CA 1
ATOM 796 C C . ARG A 1 100 ? -1.542 -17.860 8.637 1.00 41.81 100 ARG A C 1
ATOM 798 O O . ARG A 1 100 ? -2.418 -18.677 8.373 1.00 41.81 100 ARG A O 1
ATOM 805 N N . LEU A 1 101 ? -1.782 -16.654 9.142 1.00 41.38 101 LEU A N 1
ATOM 806 C CA . LEU A 1 101 ? -3.037 -15.951 8.990 1.00 41.38 101 LEU A CA 1
ATOM 807 C C . LEU A 1 101 ? -3.222 -15.872 7.481 1.00 41.38 101 LEU A C 1
ATOM 809 O O . LEU A 1 101 ? -2.505 -15.138 6.807 1.00 41.38 101 LEU A O 1
ATOM 813 N N . GLU A 1 102 ? -4.068 -16.749 6.944 1.00 42.28 102 GLU A N 1
ATOM 814 C CA . GLU A 1 102 ? -4.536 -16.627 5.570 1.00 42.28 102 GLU A CA 1
ATOM 815 C C . GLU A 1 102 ? -5.170 -15.227 5.485 1.00 42.28 102 GLU A C 1
ATOM 817 O O . GLU A 1 102 ? -6.088 -14.944 6.265 1.00 42.28 102 GLU A O 1
ATOM 822 N N . PRO A 1 103 ? -4.614 -14.306 4.674 1.00 47.78 103 PRO A N 1
ATOM 823 C CA . PRO A 1 103 ? -5.053 -12.920 4.660 1.00 47.78 103 PRO A CA 1
ATOM 824 C C . PRO A 1 103 ? -6.511 -12.869 4.221 1.00 47.78 103 PRO A C 1
ATOM 826 O O . PRO A 1 103 ? -6.852 -13.263 3.110 1.00 47.78 103 PRO A O 1
ATOM 829 N N . HIS A 1 104 ? -7.379 -12.405 5.114 1.00 45.34 104 HIS A N 1
ATOM 830 C CA . HIS A 1 104 ? -8.823 -12.362 4.914 1.00 45.34 104 HIS A CA 1
ATOM 831 C C . HIS A 1 104 ? -9.228 -11.125 4.090 1.00 45.34 104 HIS A C 1
ATOM 833 O O . HIS A 1 104 ? -10.135 -10.393 4.472 1.00 45.34 104 HIS A O 1
ATOM 839 N N . HIS A 1 105 ? -8.559 -10.867 2.963 1.00 54.09 105 HIS A N 1
ATOM 840 C CA . HIS A 1 105 ? -8.931 -9.799 2.025 1.00 54.09 105 HIS A CA 1
ATOM 841 C C . HIS A 1 105 ? -9.826 -10.347 0.906 1.00 54.09 105 HIS A C 1
ATOM 843 O O . HIS A 1 105 ? -9.558 -10.161 -0.279 1.00 54.09 105 HIS A O 1
ATOM 849 N N . ASP A 1 106 ? -10.897 -11.040 1.290 1.00 56.00 106 ASP A N 1
ATOM 850 C CA . ASP A 1 106 ? -11.948 -11.477 0.362 1.00 56.00 106 ASP A CA 1
ATOM 851 C C . ASP A 1 106 ? -12.998 -10.382 0.114 1.00 56.00 106 ASP A C 1
ATOM 853 O O . ASP A 1 106 ? -13.979 -10.629 -0.584 1.00 56.00 106 ASP A O 1
ATOM 857 N N . ASP A 1 107 ? -12.819 -9.177 0.673 1.00 73.62 107 ASP A N 1
ATOM 858 C CA . ASP A 1 107 ? -13.688 -8.040 0.381 1.00 73.62 107 ASP A CA 1
ATOM 859 C C . ASP A 1 107 ? -13.197 -7.305 -0.887 1.00 73.62 107 ASP A C 1
ATOM 861 O O . ASP A 1 107 ? -12.220 -6.541 -0.830 1.00 73.62 107 ASP A O 1
ATOM 865 N N . PRO A 1 108 ? -13.848 -7.503 -2.051 1.00 76.06 108 PRO A N 1
ATOM 866 C CA . PRO A 1 108 ? -13.490 -6.803 -3.281 1.00 76.06 108 PRO A CA 1
ATOM 867 C C . PRO A 1 108 ? -13.583 -5.274 -3.142 1.00 76.06 108 PRO A C 1
ATOM 869 O O . PRO A 1 108 ? -12.884 -4.557 -3.868 1.00 76.06 108 PRO A O 1
ATOM 872 N N . ASP A 1 109 ? -14.375 -4.760 -2.194 1.00 82.75 109 ASP A N 1
ATOM 873 C CA . ASP A 1 109 ? -14.505 -3.324 -1.961 1.00 82.75 109 ASP A CA 1
ATOM 874 C C . ASP A 1 109 ? -13.266 -2.745 -1.277 1.00 82.75 109 ASP A C 1
ATOM 876 O O . ASP A 1 109 ? -12.887 -1.599 -1.541 1.00 82.75 109 ASP A O 1
ATOM 880 N N . GLU A 1 110 ? -12.606 -3.512 -0.409 1.00 77.00 110 GLU A N 1
ATOM 881 C CA . GLU A 1 110 ? -11.360 -3.083 0.226 1.00 77.00 110 GLU A CA 1
ATOM 882 C C . GLU A 1 110 ? -10.242 -2.982 -0.814 1.00 77.00 110 GLU A C 1
ATOM 884 O O . GLU A 1 110 ? -9.565 -1.954 -0.905 1.00 77.00 110 GLU A O 1
ATOM 889 N N . PHE A 1 111 ? -10.123 -3.988 -1.682 1.00 82.12 111 PHE A N 1
ATOM 890 C CA . PHE A 1 111 ? -9.160 -3.983 -2.781 1.00 82.12 111 PHE A CA 1
ATOM 891 C C . PHE A 1 111 ? -9.349 -2.769 -3.702 1.00 82.12 111 PHE A C 1
ATOM 893 O O . PHE A 1 111 ? -8.388 -2.055 -4.006 1.00 82.12 111 PHE A O 1
ATOM 900 N N . ALA A 1 112 ? -10.592 -2.484 -4.101 1.00 86.94 112 ALA A N 1
ATOM 901 C CA . ALA A 1 112 ? -10.907 -1.339 -4.950 1.00 86.94 112 ALA A CA 1
ATOM 902 C C . ALA A 1 112 ? -10.554 -0.001 -4.275 1.00 86.94 112 ALA A C 1
ATOM 904 O O . ALA A 1 112 ? -9.992 0.890 -4.921 1.00 86.94 112 ALA A O 1
ATOM 905 N N . LYS A 1 113 ? -10.817 0.140 -2.967 1.00 85.50 113 LYS A N 1
ATOM 906 C CA . LYS A 1 113 ? -10.456 1.338 -2.185 1.00 85.50 113 LYS A CA 1
ATOM 907 C C . LYS A 1 113 ? -8.943 1.537 -2.118 1.00 85.50 113 LYS A C 1
ATOM 909 O O . LYS A 1 113 ? -8.464 2.655 -2.327 1.00 85.50 113 LYS A O 1
ATOM 914 N N . VAL A 1 114 ? -8.187 0.470 -1.859 1.00 86.25 114 VAL A N 1
ATOM 915 C CA . VAL A 1 114 ? -6.717 0.499 -1.809 1.00 86.25 114 VAL A CA 1
ATOM 916 C C . VAL A 1 114 ? -6.150 0.885 -3.173 1.00 86.25 114 VAL A C 1
ATOM 918 O O . VAL A 1 114 ? -5.325 1.799 -3.268 1.00 86.25 114 VAL A O 1
ATOM 921 N N . GLN A 1 115 ? -6.630 0.246 -4.242 1.00 90.50 115 GLN A N 1
ATOM 922 C CA . GLN A 1 115 ? -6.205 0.556 -5.601 1.00 90.50 115 GLN A CA 1
ATOM 923 C C . GLN A 1 115 ? -6.498 2.018 -5.947 1.00 90.50 115 GLN A C 1
ATOM 925 O O . GLN A 1 115 ? -5.598 2.724 -6.404 1.00 90.50 115 GLN A O 1
ATOM 930 N N . ALA A 1 116 ? -7.708 2.509 -5.666 1.00 90.69 116 ALA A N 1
ATOM 931 C CA . ALA A 1 116 ? -8.080 3.902 -5.893 1.00 90.69 116 ALA A CA 1
ATOM 932 C C . ALA A 1 116 ? -7.180 4.881 -5.118 1.00 90.69 116 ALA A C 1
ATOM 934 O O . ALA A 1 116 ? -6.764 5.904 -5.667 1.00 90.69 116 ALA A O 1
ATOM 935 N N . ALA A 1 117 ? -6.819 4.564 -3.871 1.00 88.25 117 ALA A N 1
ATOM 936 C CA . ALA A 1 117 ? -5.909 5.383 -3.072 1.00 88.25 117 ALA A CA 1
ATOM 937 C C . ALA A 1 117 ? -4.493 5.443 -3.676 1.00 88.25 117 ALA A C 1
ATOM 939 O O . ALA A 1 117 ? -3.913 6.527 -3.780 1.00 88.25 117 ALA A O 1
ATOM 940 N N . CYS A 1 118 ? -3.952 4.308 -4.126 1.00 87.62 118 CYS A N 1
ATOM 941 C CA . CYS A 1 118 ? -2.652 4.234 -4.798 1.00 87.62 118 CYS A CA 1
ATOM 942 C C . CYS A 1 118 ? -2.651 4.970 -6.145 1.00 87.62 118 CYS A C 1
ATOM 944 O O . CYS A 1 118 ? -1.741 5.747 -6.427 1.00 87.62 118 CYS A O 1
ATOM 946 N N . VAL A 1 119 ? -3.693 4.776 -6.952 1.00 90.81 119 VAL A N 1
ATOM 947 C CA . VAL A 1 119 ? -3.918 5.466 -8.232 1.00 90.81 119 VAL A CA 1
ATOM 948 C C . VAL A 1 119 ? -3.968 6.983 -8.022 1.00 90.81 119 VAL A C 1
ATOM 950 O O . VAL A 1 119 ? -3.244 7.724 -8.689 1.00 90.81 119 VAL A O 1
ATOM 953 N N . LYS A 1 120 ? -4.730 7.444 -7.022 1.00 90.50 120 LYS A N 1
ATOM 954 C CA . LYS A 1 120 ? -4.808 8.859 -6.630 1.00 90.50 120 LYS A CA 1
ATOM 955 C C . LYS A 1 120 ? -3.465 9.415 -6.148 1.00 90.50 120 LYS A C 1
ATOM 957 O O . LYS A 1 120 ? -3.180 10.585 -6.374 1.00 90.50 120 LYS A O 1
ATOM 962 N N . ALA A 1 121 ? -2.639 8.605 -5.484 1.00 86.75 121 ALA A N 1
ATOM 963 C CA . ALA A 1 121 ? -1.319 9.030 -5.020 1.00 86.75 121 ALA A CA 1
ATOM 964 C C . ALA A 1 121 ? -0.310 9.233 -6.166 1.00 86.75 121 ALA A C 1
ATOM 966 O O . ALA A 1 121 ? 0.546 10.108 -6.053 1.00 86.75 121 ALA A O 1
ATOM 967 N N . ILE A 1 122 ? -0.419 8.464 -7.258 1.00 88.44 122 ILE A N 1
ATOM 968 C CA . ILE A 1 122 ? 0.451 8.595 -8.441 1.00 88.44 122 ILE A CA 1
ATOM 969 C C . ILE A 1 122 ? 0.048 9.800 -9.314 1.00 88.44 122 ILE A C 1
ATOM 971 O O . ILE A 1 122 ? 0.919 10.432 -9.915 1.00 88.44 122 ILE A O 1
ATOM 975 N N . GLY A 1 123 ? -1.245 10.134 -9.385 1.00 87.56 123 GLY A N 1
ATOM 976 C CA . GLY A 1 123 ? -1.771 11.179 -10.275 1.00 87.56 123 GLY A CA 1
ATOM 977 C C . GLY A 1 123 ? -1.774 10.750 -11.748 1.00 87.56 123 GLY A C 1
ATOM 978 O O . GLY A 1 123 ? -1.976 9.572 -12.050 1.00 87.56 123 GLY A O 1
ATOM 979 N N . ASP A 1 124 ? -1.528 11.697 -12.659 1.00 77.88 124 ASP A N 1
ATOM 980 C CA . ASP A 1 124 ? -1.531 11.458 -14.108 1.00 77.88 124 ASP A CA 1
ATOM 981 C C . ASP A 1 124 ? -0.332 10.592 -14.524 1.00 77.88 124 ASP A C 1
ATOM 983 O O . ASP A 1 124 ? 0.818 11.035 -14.581 1.00 77.88 124 ASP A O 1
ATOM 987 N N . GLY A 1 125 ? -0.594 9.306 -14.753 1.00 72.12 125 GLY A N 1
ATOM 988 C CA . GLY A 1 125 ? 0.438 8.310 -15.049 1.00 72.12 125 GLY A CA 1
ATOM 989 C C . GLY A 1 125 ? 0.110 6.935 -14.485 1.00 72.12 125 GLY A C 1
ATOM 990 O O . GLY A 1 125 ? 0.991 6.276 -13.930 1.00 72.12 125 GLY A O 1
ATOM 991 N N . HIS A 1 126 ? -1.159 6.527 -14.577 1.00 73.25 126 HIS A N 1
ATOM 992 C CA . HIS A 1 126 ? -1.617 5.264 -14.018 1.00 73.25 126 HIS A CA 1
ATOM 993 C C . HIS A 1 126 ? -0.825 4.079 -14.581 1.00 73.25 126 HIS A C 1
ATOM 995 O O . HIS A 1 126 ? -0.528 4.045 -15.782 1.00 73.25 126 HIS A O 1
ATOM 1001 N N . PRO A 1 127 ? -0.477 3.097 -13.734 1.00 79.44 127 PRO A N 1
ATOM 1002 C CA . PRO A 1 127 ? 0.096 1.856 -14.213 1.00 79.44 127 PRO A CA 1
ATOM 1003 C C . PRO A 1 127 ? -0.868 1.214 -15.214 1.00 79.44 127 PRO A C 1
ATOM 1005 O O . PRO A 1 127 ? -2.061 1.101 -14.946 1.00 79.44 127 PRO A O 1
ATOM 1008 N N . ALA A 1 128 ? -0.351 0.823 -16.376 1.00 75.19 128 ALA A N 1
ATOM 1009 C CA . ALA A 1 128 ? -1.147 0.202 -17.436 1.00 75.19 128 ALA A CA 1
ATOM 1010 C C . ALA A 1 128 ? -1.408 -1.290 -17.166 1.00 75.19 128 ALA A C 1
ATOM 1012 O O . ALA A 1 128 ? -2.216 -1.920 -17.842 1.00 75.19 128 ALA A O 1
ATOM 1013 N N . ASP A 1 129 ? -0.685 -1.861 -16.205 1.00 81.25 129 ASP A N 1
ATOM 1014 C CA . ASP A 1 129 ? -0.762 -3.271 -15.854 1.00 81.25 129 ASP A CA 1
ATOM 1015 C C . ASP A 1 129 ? -1.994 -3.558 -14.968 1.00 81.25 129 ASP A C 1
ATOM 1017 O O . ASP A 1 129 ? -2.182 -2.867 -13.959 1.00 81.25 129 ASP A O 1
ATOM 1021 N N . PRO A 1 130 ? -2.817 -4.577 -15.288 1.00 78.38 130 PRO A N 1
ATOM 1022 C CA . PRO A 1 130 ? -3.929 -5.002 -14.436 1.00 78.38 130 PRO A CA 1
ATOM 1023 C C . PRO A 1 130 ? -3.496 -5.629 -13.098 1.00 78.38 130 PRO A C 1
ATOM 1025 O O . PRO A 1 130 ? -4.323 -5.780 -12.199 1.00 78.38 130 PRO A O 1
ATOM 1028 N N . VAL A 1 131 ? -2.230 -6.028 -12.934 1.00 85.75 131 VAL A N 1
ATOM 1029 C CA . VAL A 1 131 ? -1.794 -6.829 -11.782 1.00 85.75 131 VAL A CA 1
ATOM 1030 C C . VAL A 1 131 ? -1.403 -5.945 -10.591 1.00 85.75 131 VAL A C 1
ATOM 1032 O O . VAL A 1 131 ? -0.232 -5.653 -10.368 1.00 85.75 131 VAL A O 1
ATOM 1035 N N . PHE A 1 132 ? -2.387 -5.559 -9.773 1.00 87.12 132 PHE A N 1
ATOM 1036 C CA . PHE A 1 132 ? -2.179 -4.819 -8.512 1.00 87.12 132 PHE A CA 1
ATOM 1037 C C . PHE A 1 132 ? -1.661 -5.698 -7.349 1.00 87.12 132 PHE A C 1
ATOM 1039 O O . PHE A 1 132 ? -1.199 -5.188 -6.329 1.00 87.12 132 PHE A O 1
ATOM 1046 N N . GLY A 1 133 ? -1.678 -7.028 -7.516 1.00 87.12 133 GLY A N 1
ATOM 1047 C CA . GLY A 1 133 ? -1.319 -8.019 -6.489 1.00 87.12 133 GLY A CA 1
ATOM 1048 C C . GLY A 1 133 ? -0.018 -7.758 -5.706 1.00 87.12 133 GLY A C 1
ATOM 1049 O O . GLY A 1 133 ? -0.033 -7.920 -4.489 1.00 87.12 133 GLY A O 1
ATOM 1050 N N . PRO A 1 134 ? 1.092 -7.298 -6.320 1.00 91.25 134 PRO A N 1
ATOM 1051 C CA . PRO A 1 134 ? 2.324 -6.993 -5.590 1.00 91.25 134 PRO A CA 1
ATOM 1052 C C . PRO A 1 134 ? 2.173 -5.949 -4.477 1.00 91.25 134 PRO A C 1
ATOM 1054 O O . PRO A 1 134 ? 2.906 -6.018 -3.496 1.00 91.25 134 PRO A O 1
ATOM 1057 N N . ILE A 1 135 ? 1.237 -5.002 -4.607 1.00 91.38 135 ILE A N 1
ATOM 1058 C CA . ILE A 1 135 ? 0.956 -4.010 -3.561 1.00 91.38 135 ILE A CA 1
ATOM 1059 C C . ILE A 1 135 ? 0.175 -4.646 -2.407 1.00 91.38 135 ILE A C 1
ATOM 1061 O O . ILE A 1 135 ? 0.487 -4.373 -1.251 1.00 91.38 135 ILE A O 1
ATOM 1065 N N . MET A 1 136 ? -0.766 -5.548 -2.695 1.00 89.75 136 MET A N 1
ATOM 1066 C CA . MET A 1 136 ? -1.513 -6.270 -1.655 1.00 89.75 136 MET A CA 1
ATOM 1067 C C . MET A 1 136 ? -0.593 -7.113 -0.769 1.00 89.75 136 MET A C 1
ATOM 1069 O O . MET A 1 136 ? -0.737 -7.098 0.445 1.00 89.75 136 MET A O 1
ATOM 1073 N N . ILE A 1 137 ? 0.446 -7.728 -1.345 1.00 89.75 137 ILE A N 1
ATOM 1074 C CA . ILE A 1 137 ? 1.458 -8.474 -0.575 1.00 89.75 137 ILE A CA 1
ATOM 1075 C C . ILE A 1 137 ? 2.167 -7.580 0.460 1.00 89.75 137 ILE A C 1
ATOM 1077 O O . ILE A 1 137 ? 2.626 -8.072 1.489 1.00 89.75 137 ILE A O 1
ATOM 1081 N N . LEU A 1 138 ? 2.296 -6.272 0.210 1.00 91.00 138 LEU A N 1
ATOM 1082 C CA . LEU A 1 138 ? 2.878 -5.337 1.181 1.00 91.00 138 LEU A CA 1
ATOM 1083 C C . LEU A 1 138 ? 1.922 -5.067 2.344 1.00 91.00 138 LEU A C 1
ATOM 1085 O O . LEU A 1 138 ? 2.368 -4.989 3.487 1.00 91.00 138 LEU A O 1
ATOM 1089 N N . ILE A 1 139 ? 0.626 -4.981 2.054 1.00 89.81 139 ILE A N 1
ATOM 1090 C CA . ILE A 1 139 ? -0.427 -4.798 3.058 1.00 89.81 139 ILE A CA 1
ATOM 1091 C C . ILE A 1 139 ? -0.533 -6.042 3.939 1.00 89.81 139 ILE A C 1
ATOM 1093 O O . ILE A 1 139 ? -0.506 -5.915 5.160 1.00 89.81 139 ILE A O 1
ATOM 1097 N N . ASP A 1 140 ? -0.494 -7.236 3.341 1.00 86.00 140 ASP A N 1
ATOM 1098 C CA . ASP A 1 140 ? -0.454 -8.516 4.064 1.00 86.00 140 ASP A CA 1
ATOM 1099 C C . ASP A 1 140 ? 0.760 -8.625 5.000 1.00 86.00 140 ASP A C 1
ATOM 1101 O O . ASP A 1 140 ? 0.727 -9.319 6.014 1.00 86.00 140 ASP A O 1
ATOM 1105 N N . ARG A 1 141 ? 1.854 -7.924 4.677 1.00 89.56 141 ARG A N 1
ATOM 1106 C CA . ARG A 1 141 ? 3.062 -7.832 5.515 1.00 89.56 141 ARG A CA 1
ATOM 1107 C C . ARG A 1 141 ? 2.966 -6.763 6.608 1.00 89.56 141 ARG A C 1
ATOM 1109 O O . ARG A 1 141 ? 3.964 -6.489 7.271 1.00 89.56 141 ARG A O 1
ATOM 1116 N N . GLY A 1 142 ? 1.796 -6.160 6.792 1.00 90.81 142 GLY A N 1
ATOM 1117 C CA . GLY A 1 142 ? 1.529 -5.148 7.810 1.00 90.81 142 GLY A CA 1
ATOM 1118 C C . GLY A 1 142 ? 1.960 -3.732 7.429 1.00 90.81 142 GLY A C 1
ATOM 1119 O O . GLY A 1 142 ? 1.938 -2.852 8.287 1.00 90.81 142 GLY A O 1
ATOM 1120 N N . ILE A 1 143 ? 2.351 -3.482 6.174 1.00 90.62 143 ILE A N 1
ATOM 1121 C CA . ILE A 1 143 ? 2.664 -2.124 5.716 1.00 90.62 143 ILE A CA 1
ATOM 1122 C C . ILE A 1 143 ? 1.347 -1.395 5.465 1.00 90.62 143 ILE A C 1
ATOM 1124 O O . ILE A 1 143 ? 0.516 -1.831 4.667 1.00 90.62 143 ILE A O 1
ATOM 1128 N N . SER A 1 144 ? 1.151 -0.253 6.118 1.00 91.69 144 SER A N 1
ATOM 1129 C CA . SER A 1 144 ? -0.108 0.474 5.994 1.00 91.69 144 SER A CA 1
ATOM 1130 C C . SER A 1 144 ? -0.276 1.093 4.601 1.00 91.69 144 SER A C 1
ATOM 1132 O O . SER A 1 144 ? 0.666 1.606 3.992 1.00 91.69 144 SER A O 1
ATOM 1134 N N . VAL A 1 145 ? -1.522 1.158 4.11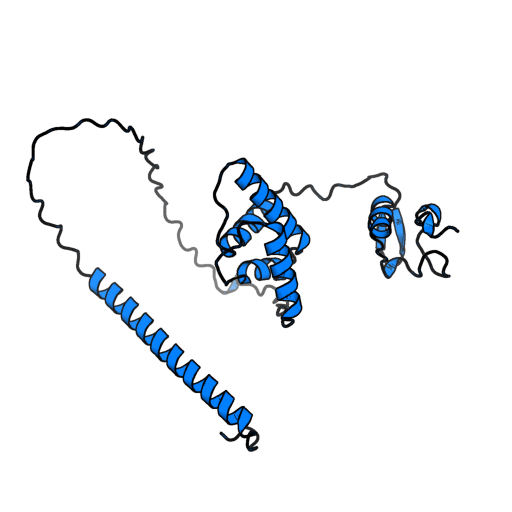8 1.00 89.88 145 VAL A N 1
ATOM 1135 C CA . VAL A 1 145 ? -1.877 1.846 2.857 1.00 89.88 145 VAL A CA 1
ATOM 1136 C C . VAL A 1 145 ? -1.383 3.297 2.855 1.00 89.88 145 VAL A C 1
ATOM 1138 O O . VAL A 1 145 ? -0.981 3.838 1.822 1.00 89.88 145 VAL A O 1
ATOM 1141 N N . ARG A 1 146 ? -1.367 3.942 4.027 1.00 87.88 146 ARG A N 1
ATOM 1142 C CA . ARG A 1 146 ? -0.866 5.307 4.191 1.00 87.88 146 ARG A CA 1
ATOM 1143 C C . ARG A 1 146 ? 0.636 5.400 3.920 1.00 87.88 146 ARG A C 1
ATOM 1145 O O . ARG A 1 146 ? 1.052 6.315 3.214 1.00 87.88 146 ARG A O 1
ATOM 1152 N N . GLU A 1 147 ? 1.442 4.482 4.444 1.00 90.88 147 GLU A N 1
ATOM 1153 C CA . GLU A 1 147 ? 2.886 4.434 4.172 1.00 90.88 147 GLU A CA 1
ATOM 1154 C C . GLU A 1 147 ? 3.160 4.180 2.689 1.00 90.88 147 GLU A C 1
ATOM 1156 O O . GLU A 1 147 ? 3.909 4.935 2.068 1.00 90.88 147 GLU A O 1
ATOM 1161 N N . ILE A 1 148 ? 2.474 3.195 2.099 1.00 93.50 148 ILE A N 1
ATOM 1162 C CA . ILE A 1 148 ? 2.580 2.869 0.670 1.00 93.50 148 ILE A CA 1
ATOM 1163 C C . ILE A 1 148 ? 2.282 4.111 -0.181 1.00 93.50 148 ILE A C 1
ATOM 1165 O O . ILE A 1 148 ? 3.117 4.543 -0.975 1.00 93.50 148 ILE A O 1
ATOM 1169 N N . THR A 1 149 ? 1.119 4.739 0.013 1.00 92.81 149 THR A N 1
ATOM 1170 C CA . THR A 1 149 ? 0.700 5.921 -0.764 1.00 92.81 149 THR A CA 1
ATOM 1171 C C . THR A 1 149 ? 1.612 7.131 -0.558 1.00 92.81 149 THR A C 1
ATOM 1173 O O . THR A 1 149 ? 1.822 7.899 -1.497 1.00 92.81 149 THR A O 1
ATOM 1176 N N . THR A 1 150 ? 2.193 7.290 0.634 1.00 91.81 150 THR A N 1
ATOM 1177 C CA . THR A 1 150 ? 3.139 8.374 0.942 1.00 91.81 150 THR A CA 1
ATOM 1178 C C . THR A 1 150 ? 4.431 8.203 0.150 1.00 91.81 150 THR A C 1
ATOM 1180 O O . THR A 1 150 ? 4.885 9.144 -0.505 1.00 91.81 150 THR A O 1
ATOM 1183 N N . VAL A 1 151 ? 4.985 6.987 0.136 1.00 94.62 151 VAL A N 1
ATOM 1184 C CA . VAL A 1 151 ? 6.182 6.663 -0.647 1.00 94.62 151 VAL A CA 1
ATOM 1185 C C . VAL A 1 151 ? 5.911 6.791 -2.145 1.00 94.62 151 VAL A C 1
ATOM 1187 O O . VAL A 1 151 ? 6.710 7.392 -2.865 1.00 94.62 151 VAL A O 1
ATOM 1190 N N . MET A 1 152 ? 4.770 6.282 -2.618 1.00 94.44 152 MET A N 1
ATOM 1191 C CA . MET A 1 152 ? 4.401 6.355 -4.033 1.00 94.44 152 MET A CA 1
ATOM 1192 C C . MET A 1 152 ? 4.271 7.799 -4.523 1.00 94.44 152 MET A C 1
ATOM 1194 O O . MET A 1 152 ? 4.817 8.136 -5.573 1.00 94.44 152 MET A O 1
ATOM 1198 N N . ARG A 1 153 ? 3.608 8.665 -3.745 1.00 93.69 153 ARG A N 1
ATOM 1199 C CA . ARG A 1 153 ? 3.488 10.094 -4.057 1.00 93.69 153 ARG A CA 1
ATOM 1200 C C . ARG A 1 153 ? 4.857 10.769 -4.107 1.00 93.69 153 ARG A C 1
ATOM 1202 O O . ARG A 1 153 ? 5.190 11.394 -5.108 1.00 93.69 153 ARG A O 1
ATOM 1209 N N . SER A 1 154 ? 5.667 10.580 -3.063 1.00 93.06 154 SER A N 1
ATOM 1210 C CA . SER A 1 154 ? 7.000 11.184 -2.968 1.00 93.06 154 SER A CA 1
ATOM 1211 C C . SER A 1 154 ? 7.897 10.796 -4.148 1.00 93.06 154 SER A C 1
ATOM 1213 O O . SER A 1 154 ? 8.552 11.655 -4.741 1.00 93.06 154 SER A O 1
ATOM 1215 N N . GLU A 1 155 ? 7.899 9.522 -4.551 1.00 95.50 155 GLU A N 1
ATOM 1216 C CA . GLU A 1 155 ? 8.684 9.095 -5.709 1.00 95.50 155 GLU A CA 1
ATOM 1217 C C . GLU A 1 155 ? 8.092 9.610 -7.028 1.00 95.50 155 GLU A C 1
ATOM 1219 O O . GLU A 1 155 ? 8.858 10.001 -7.912 1.00 95.50 155 GLU A O 1
ATOM 1224 N N . ALA A 1 156 ? 6.763 9.645 -7.184 1.00 93.12 156 ALA A N 1
ATOM 1225 C CA . ALA A 1 156 ? 6.128 10.211 -8.375 1.00 93.12 156 ALA A CA 1
ATOM 1226 C C . ALA A 1 156 ? 6.550 11.676 -8.573 1.00 93.12 156 ALA A C 1
ATOM 1228 O O . ALA A 1 156 ? 7.015 12.042 -9.656 1.00 93.12 156 ALA A O 1
ATOM 1229 N N . ASP A 1 157 ? 6.493 12.478 -7.509 1.00 93.06 157 ASP A N 1
ATOM 1230 C CA . ASP A 1 157 ? 6.916 13.880 -7.511 1.00 93.06 157 ASP A CA 1
ATOM 1231 C C . ASP A 1 157 ? 8.414 14.007 -7.830 1.00 93.06 157 ASP A C 1
ATOM 1233 O O . ASP A 1 157 ? 8.805 14.753 -8.733 1.00 93.06 157 ASP A O 1
ATOM 1237 N N . ALA A 1 158 ? 9.261 13.198 -7.182 1.00 94.44 158 ALA A N 1
ATOM 1238 C CA . ALA A 1 158 ? 10.701 13.181 -7.436 1.00 94.44 158 ALA A CA 1
ATOM 1239 C C . ALA A 1 158 ? 11.050 12.771 -8.878 1.00 94.44 158 ALA A C 1
ATOM 1241 O O . ALA A 1 158 ? 12.083 13.175 -9.416 1.00 94.44 158 ALA A O 1
ATOM 1242 N N . ARG A 1 159 ? 10.243 11.928 -9.530 1.00 94.44 159 ARG A N 1
ATOM 1243 C CA . ARG A 1 159 ? 10.436 11.569 -10.943 1.00 94.44 159 ARG A CA 1
ATOM 1244 C C . ARG A 1 159 ? 10.021 12.694 -11.878 1.00 94.44 159 ARG A C 1
ATOM 1246 O O . ARG A 1 159 ? 10.786 12.970 -12.801 1.00 94.44 159 ARG A O 1
ATOM 1253 N N . ARG A 1 160 ? 8.888 13.358 -11.617 1.00 93.44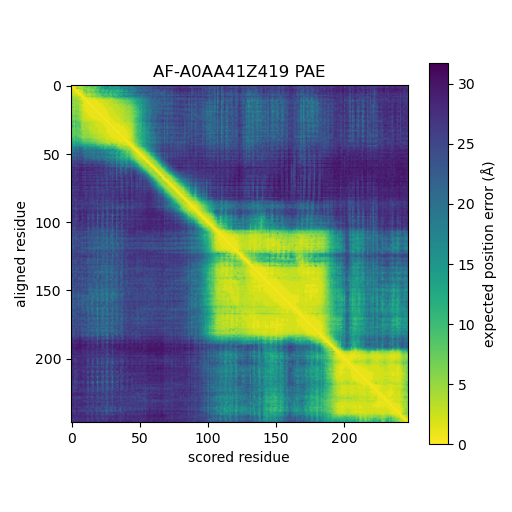 160 ARG A N 1
ATOM 1254 C CA . ARG A 1 160 ? 8.454 14.534 -12.391 1.00 93.44 160 ARG A CA 1
ATOM 1255 C C . ARG A 1 160 ? 9.501 15.646 -12.323 1.00 93.44 160 ARG A C 1
ATOM 1257 O O . ARG A 1 160 ? 9.914 16.136 -13.366 1.00 93.44 160 ARG A O 1
ATOM 1264 N N . ALA A 1 161 ? 10.030 15.937 -11.132 1.00 95.19 161 ALA A N 1
ATOM 1265 C CA . ALA A 1 161 ? 11.104 16.917 -10.947 1.00 95.19 161 ALA A CA 1
ATOM 1266 C C . ALA A 1 161 ? 12.385 16.578 -11.738 1.00 95.19 161 ALA A C 1
ATOM 1268 O O . ALA A 1 161 ? 13.101 17.469 -12.179 1.00 95.19 161 ALA A O 1
ATOM 1269 N N . ARG A 1 162 ? 12.667 15.285 -11.951 1.00 96.81 162 ARG A N 1
ATOM 1270 C CA . ARG A 1 162 ? 13.819 14.798 -12.731 1.00 96.81 162 ARG A CA 1
ATOM 1271 C C . ARG A 1 162 ? 13.522 14.618 -14.228 1.00 96.81 162 ARG A C 1
ATOM 1273 O O . ARG A 1 162 ? 14.358 14.047 -14.924 1.00 96.81 162 ARG A O 1
ATOM 1280 N N . GLY A 1 163 ? 12.331 14.988 -14.709 1.00 95.19 163 GLY A N 1
ATOM 1281 C CA . GLY A 1 163 ? 11.905 14.738 -16.092 1.00 95.19 163 GLY A CA 1
ATOM 1282 C C . GLY A 1 163 ? 11.871 13.250 -16.468 1.00 95.19 163 GLY A C 1
ATOM 1283 O O . GLY A 1 163 ? 11.983 12.895 -17.639 1.00 95.19 163 GLY A O 1
ATOM 1284 N N . ARG A 1 164 ? 11.772 12.346 -15.484 1.00 94.75 164 ARG A N 1
ATOM 1285 C CA . ARG A 1 164 ? 11.749 10.900 -15.733 1.00 94.75 164 ARG A CA 1
ATOM 1286 C C . ARG A 1 164 ? 10.332 10.451 -16.094 1.00 94.75 164 ARG A C 1
ATOM 1288 O O . ARG A 1 164 ? 9.380 10.903 -15.459 1.00 94.75 164 ARG A O 1
ATOM 1295 N N . PRO A 1 165 ? 10.176 9.488 -17.020 1.00 91.69 165 PRO A N 1
ATOM 1296 C CA . PRO A 1 165 ? 8.859 8.985 -17.388 1.00 91.69 165 PRO A CA 1
ATOM 1297 C C . PRO A 1 165 ? 8.154 8.308 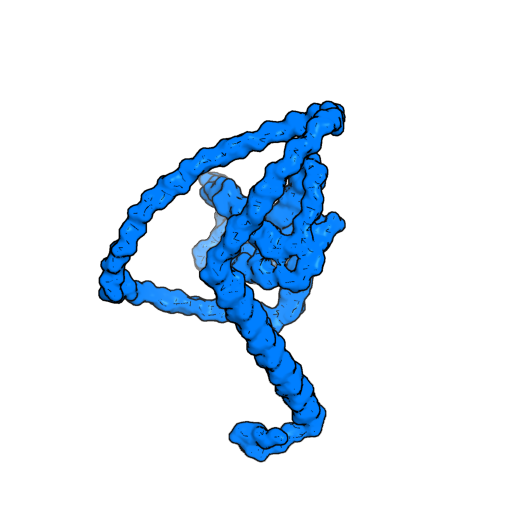-16.196 1.00 91.69 165 PRO A C 1
ATOM 1299 O O . PRO A 1 165 ? 8.838 7.769 -15.306 1.00 91.69 165 PRO A O 1
ATOM 1302 N N . PRO A 1 166 ? 6.807 8.293 -16.175 1.00 92.12 166 PRO A N 1
ATOM 1303 C CA . PRO A 1 166 ? 6.028 7.638 -15.129 1.00 92.12 166 PRO A CA 1
ATOM 1304 C C . PRO A 1 166 ? 6.246 6.118 -15.130 1.00 92.12 166 PRO A C 1
ATOM 1306 O O . PRO A 1 166 ?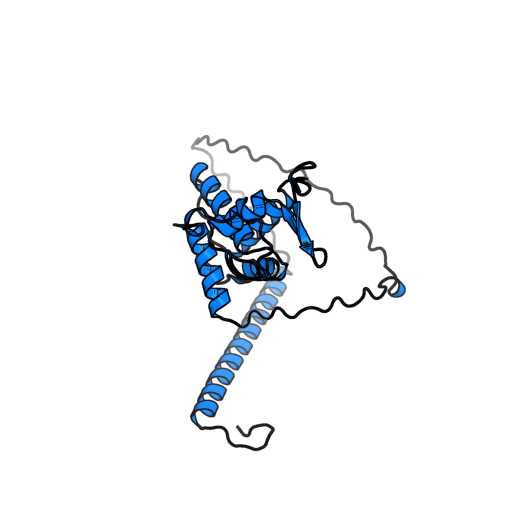 6.580 5.509 -16.150 1.00 92.12 166 PRO A O 1
ATOM 1309 N N . ILE A 1 167 ? 6.078 5.499 -13.961 1.00 91.25 167 ILE A N 1
ATOM 1310 C CA . ILE A 1 167 ? 6.239 4.052 -13.781 1.00 91.25 167 ILE A CA 1
ATOM 1311 C C . ILE A 1 167 ? 4.940 3.357 -14.182 1.00 91.25 167 ILE A C 1
ATOM 1313 O O . ILE A 1 167 ? 3.899 3.581 -13.571 1.00 91.25 167 ILE A O 1
ATOM 1317 N N . LYS A 1 168 ? 5.022 2.480 -15.186 1.00 90.06 168 LYS A N 1
ATOM 1318 C CA . LYS A 1 168 ? 3.851 1.841 -15.807 1.00 90.06 168 LYS A CA 1
ATOM 1319 C C . LYS A 1 168 ? 3.395 0.533 -15.147 1.00 90.06 168 LYS A C 1
ATOM 1321 O O . LYS A 1 168 ? 2.355 0.015 -15.538 1.00 90.06 168 LYS A O 1
ATOM 1326 N N . PHE A 1 169 ? 4.145 -0.003 -14.180 1.00 91.69 169 PHE A N 1
ATOM 1327 C CA . PHE A 1 169 ? 3.917 -1.341 -13.617 1.00 91.69 169 PHE A CA 1
ATOM 1328 C C . PHE A 1 169 ? 3.810 -1.310 -12.090 1.00 91.69 169 PHE A C 1
ATOM 1330 O O . PHE A 1 169 ? 4.661 -0.722 -11.417 1.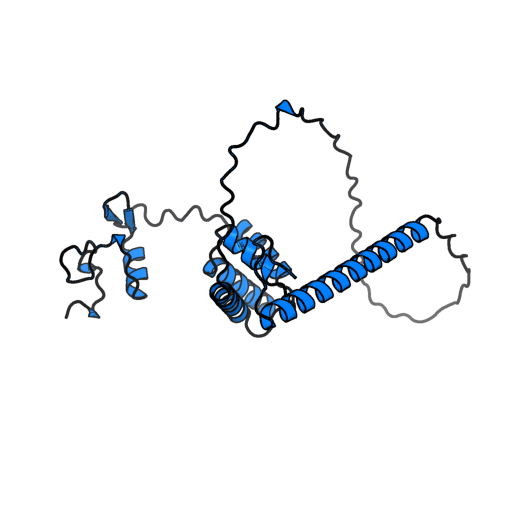00 91.69 169 PHE A O 1
ATOM 1337 N N . TRP A 1 170 ? 2.801 -1.991 -11.543 1.00 92.06 170 TRP A N 1
ATOM 1338 C CA . TRP A 1 170 ? 2.577 -2.110 -10.097 1.00 92.06 170 TRP A CA 1
ATOM 1339 C C . TRP A 1 170 ? 3.686 -2.871 -9.372 1.00 92.06 170 TRP A C 1
ATOM 1341 O O . TRP A 1 170 ? 4.068 -2.489 -8.271 1.00 92.06 170 TRP A O 1
ATOM 1351 N N . SER A 1 171 ? 4.260 -3.895 -10.006 1.00 91.81 171 SER A N 1
ATOM 1352 C CA . SER A 1 171 ? 5.424 -4.619 -9.480 1.00 91.81 171 SER A CA 1
ATOM 1353 C C . SER A 1 171 ? 6.595 -3.679 -9.201 1.00 91.81 171 SER A C 1
ATOM 1355 O O . SER A 1 171 ? 7.203 -3.737 -8.134 1.00 91.81 171 SER A O 1
ATOM 1357 N N . LYS A 1 172 ? 6.857 -2.740 -10.119 1.00 93.75 172 LYS A N 1
ATOM 1358 C CA . LYS A 1 172 ? 7.945 -1.778 -9.951 1.00 93.75 172 LYS A CA 1
ATOM 1359 C C . LYS A 1 172 ? 7.665 -0.768 -8.842 1.00 93.75 172 LYS A C 1
ATOM 1361 O O . LYS A 1 172 ? 8.588 -0.374 -8.134 1.00 93.75 172 LYS A O 1
ATOM 1366 N N . TRP A 1 173 ? 6.404 -0.375 -8.670 1.00 93.94 173 TRP A N 1
ATOM 1367 C CA . TRP A 1 173 ? 5.989 0.425 -7.521 1.00 93.94 173 TRP A CA 1
ATOM 1368 C C . TRP A 1 173 ? 6.203 -0.319 -6.203 1.00 93.94 173 TRP A C 1
ATOM 1370 O O . TRP A 1 173 ? 6.782 0.256 -5.286 1.00 93.94 173 TRP A O 1
ATOM 1380 N N . ALA A 1 174 ? 5.816 -1.594 -6.122 1.00 93.62 174 ALA A N 1
ATOM 1381 C CA . ALA A 1 174 ? 6.014 -2.407 -4.925 1.00 93.62 174 ALA A CA 1
ATOM 1382 C C . ALA A 1 174 ? 7.503 -2.537 -4.550 1.00 93.62 174 ALA A C 1
ATOM 1384 O O . ALA A 1 174 ? 7.855 -2.358 -3.386 1.00 93.62 174 ALA A O 1
ATOM 1385 N N . GLU A 1 175 ? 8.386 -2.762 -5.530 1.00 95.25 175 GLU A N 1
ATOM 1386 C CA . GLU A 1 175 ? 9.843 -2.779 -5.315 1.00 95.25 175 GLU A CA 1
ATOM 1387 C C . GLU A 1 175 ? 10.355 -1.468 -4.710 1.00 95.25 175 GLU A C 1
ATOM 1389 O O . GLU A 1 175 ? 11.078 -1.490 -3.718 1.00 95.25 175 GLU A O 1
ATOM 1394 N N . ILE A 1 176 ? 9.953 -0.328 -5.280 1.00 95.12 176 ILE A N 1
ATOM 1395 C CA . ILE A 1 176 ? 10.370 0.994 -4.797 1.00 95.12 176 ILE A CA 1
ATOM 1396 C C . ILE A 1 176 ? 9.856 1.242 -3.385 1.00 95.12 176 ILE A C 1
ATOM 1398 O O . ILE A 1 176 ? 10.581 1.798 -2.567 1.00 95.12 176 ILE A O 1
ATOM 1402 N N . VAL A 1 177 ? 8.618 0.844 -3.088 1.00 95.44 177 VAL A N 1
ATOM 1403 C CA . VAL A 1 177 ? 8.052 0.997 -1.745 1.00 95.44 177 VAL A CA 1
ATOM 1404 C C . VAL A 1 177 ? 8.885 0.219 -0.731 1.00 95.44 177 VAL A C 1
ATOM 1406 O O . VAL A 1 177 ? 9.302 0.789 0.273 1.00 95.44 177 VAL A O 1
ATOM 1409 N N . VAL A 1 178 ? 9.210 -1.041 -1.023 1.00 95.88 178 VAL A N 1
ATOM 1410 C CA . VAL A 1 178 ? 10.071 -1.864 -0.161 1.00 95.88 178 VAL A CA 1
ATOM 1411 C C . VAL A 1 178 ? 11.466 -1.255 -0.019 1.00 95.88 178 VAL A C 1
ATOM 1413 O O . VAL A 1 178 ? 11.977 -1.148 1.093 1.00 95.88 178 VAL A O 1
ATOM 1416 N N . GLU A 1 179 ? 12.081 -0.828 -1.122 1.00 95.94 179 GLU A N 1
ATOM 1417 C CA . GLU A 1 179 ? 13.408 -0.207 -1.118 1.00 95.94 179 GLU A CA 1
ATOM 1418 C C . GLU A 1 179 ? 13.423 1.059 -0.257 1.00 95.94 179 GLU A C 1
ATOM 1420 O O . GLU A 1 179 ? 14.290 1.212 0.599 1.00 95.94 179 GLU A O 1
ATOM 1425 N N . ARG A 1 180 ? 12.432 1.938 -0.422 1.00 95.12 180 ARG A N 1
ATOM 1426 C CA . ARG A 1 180 ? 12.324 3.195 0.326 1.00 95.12 180 ARG A CA 1
ATOM 1427 C C . ARG A 1 180 ? 12.023 2.978 1.799 1.00 95.12 180 ARG A C 1
ATOM 1429 O O . ARG A 1 180 ? 12.594 3.691 2.611 1.00 95.12 180 ARG A O 1
ATOM 1436 N N . LEU A 1 181 ? 11.176 2.015 2.155 1.00 92.12 181 LEU A N 1
ATOM 1437 C CA . LEU A 1 181 ? 10.894 1.700 3.558 1.00 92.12 181 LEU A CA 1
ATOM 1438 C C . LEU A 1 181 ? 12.104 1.066 4.258 1.00 92.12 181 LEU A C 1
ATOM 1440 O O . LEU A 1 181 ? 12.336 1.334 5.431 1.00 92.12 181 LEU A O 1
ATOM 1444 N N . ASN A 1 182 ? 12.907 0.281 3.536 1.00 92.56 182 ASN A N 1
ATOM 1445 C CA . ASN A 1 182 ? 14.146 -0.290 4.068 1.00 92.56 182 ASN A CA 1
ATOM 1446 C C . ASN A 1 182 ? 15.298 0.724 4.134 1.00 92.56 182 ASN A C 1
ATOM 1448 O O . ASN A 1 182 ? 16.144 0.624 5.019 1.00 92.56 182 ASN A O 1
ATOM 1452 N N . ALA A 1 183 ? 15.357 1.658 3.180 1.00 92.00 183 ALA A N 1
ATOM 1453 C CA . ALA A 1 183 ? 16.393 2.684 3.092 1.00 92.00 183 ALA A CA 1
ATOM 1454 C C . ALA A 1 183 ? 16.079 3.930 3.922 1.00 92.00 183 ALA A C 1
ATOM 1456 O O . ALA A 1 183 ? 16.994 4.692 4.238 1.00 92.00 183 ALA A O 1
ATOM 1457 N N . ALA A 1 184 ? 14.805 4.160 4.259 1.00 86.94 184 ALA A N 1
ATOM 1458 C CA . ALA A 1 184 ? 14.444 5.164 5.238 1.00 86.94 184 ALA A CA 1
ATOM 1459 C C . ALA A 1 184 ? 15.275 4.872 6.487 1.00 86.94 184 ALA A C 1
ATOM 1461 O O . ALA A 1 184 ? 15.283 3.718 6.938 1.00 86.94 184 ALA A O 1
ATOM 1462 N N . PRO A 1 185 ? 16.011 5.863 7.030 1.00 83.94 185 PRO A N 1
ATOM 1463 C CA . PRO A 1 185 ? 16.625 5.670 8.324 1.00 83.94 185 PRO A CA 1
ATOM 1464 C C . PRO A 1 185 ? 15.502 5.154 9.208 1.00 83.94 185 PRO A C 1
ATOM 1466 O O . PRO A 1 185 ? 14.427 5.761 9.254 1.00 83.94 185 PRO A O 1
ATOM 1469 N N . LYS A 1 186 ? 15.713 3.995 9.842 1.00 70.88 186 LYS A N 1
ATOM 1470 C CA . LYS A 1 186 ? 14.904 3.617 10.989 1.00 70.88 186 LYS A CA 1
ATOM 1471 C C . LYS A 1 186 ? 15.215 4.707 11.989 1.00 70.88 186 LYS A C 1
ATOM 1473 O O . LYS A 1 186 ? 16.163 4.584 12.758 1.00 70.88 186 LYS A O 1
ATOM 1478 N N . VAL A 1 187 ? 14.508 5.827 11.870 1.00 54.25 187 VAL A N 1
ATOM 1479 C CA . VAL A 1 187 ? 14.428 6.847 12.885 1.00 54.25 187 VAL A CA 1
ATOM 1480 C C . VAL A 1 187 ? 13.907 6.021 14.034 1.00 54.25 187 VAL A C 1
ATOM 1482 O O . VAL A 1 187 ? 12.740 5.627 14.022 1.00 54.25 187 VAL A O 1
ATOM 1485 N N . ALA A 1 188 ? 14.835 5.572 14.892 1.00 50.06 188 ALA A N 1
ATOM 1486 C CA . ALA A 1 188 ? 14.512 4.846 16.103 1.00 50.06 188 ALA A CA 1
ATOM 1487 C C . ALA A 1 188 ? 13.395 5.680 16.685 1.00 50.06 188 ALA A C 1
ATOM 1489 O O . ALA A 1 188 ? 13.673 6.875 16.841 1.00 50.06 188 ALA A O 1
ATOM 1490 N N . PRO A 1 189 ? 12.169 5.110 16.783 1.00 54.66 189 PRO A N 1
ATOM 1491 C CA . PRO A 1 189 ? 10.924 5.863 16.894 1.00 54.66 189 PRO A CA 1
ATOM 1492 C C . PRO A 1 189 ? 11.262 7.009 17.794 1.00 54.66 189 PRO A C 1
ATOM 1494 O O . PRO A 1 189 ? 11.702 6.713 18.914 1.00 54.66 189 PRO A O 1
ATOM 1497 N N . GLU A 1 190 ? 11.304 8.227 17.220 1.00 44.53 190 GLU A N 1
ATOM 1498 C CA . GLU A 1 190 ? 11.851 9.384 17.923 1.00 44.53 190 GLU A CA 1
ATOM 1499 C C . GLU A 1 190 ? 11.322 9.232 19.331 1.00 44.53 190 GLU A C 1
ATOM 1501 O O . GLU A 1 190 ? 10.119 9.002 19.493 1.00 44.53 190 GLU A O 1
ATOM 1506 N N . ARG A 1 191 ? 12.214 9.167 20.328 1.00 46.88 191 ARG A N 1
ATOM 1507 C CA . ARG A 1 191 ? 11.801 9.249 21.725 1.00 46.88 191 ARG A CA 1
ATOM 1508 C C . ARG A 1 191 ? 11.181 10.635 21.842 1.00 46.88 191 ARG A C 1
ATOM 1510 O O . ARG A 1 191 ? 11.836 11.581 22.262 1.00 46.88 191 ARG A O 1
ATOM 1517 N N . SER A 1 192 ? 9.963 10.760 21.338 1.00 49.94 192 SER A N 1
ATOM 1518 C CA . SER A 1 192 ? 9.157 11.944 21.232 1.00 49.94 192 SER A CA 1
ATOM 1519 C C . SER A 1 192 ? 8.854 12.257 22.676 1.00 49.94 192 SER A C 1
ATOM 1521 O O . SER A 1 192 ? 8.076 11.562 23.328 1.00 49.94 192 SER A O 1
ATOM 1523 N N . GLY A 1 193 ? 9.653 13.191 23.182 1.00 51.50 193 GLY A N 1
ATOM 1524 C CA . GLY A 1 193 ? 9.630 13.691 24.535 1.00 51.50 193 GLY A CA 1
ATOM 1525 C C . GLY A 1 193 ? 10.026 12.665 25.588 1.00 51.50 193 GLY A C 1
ATOM 1526 O O . GLY A 1 193 ? 9.164 12.068 26.222 1.00 51.50 193 GLY A O 1
ATOM 1527 N N . ALA A 1 194 ? 11.299 12.656 25.982 1.00 54.53 194 ALA A N 1
ATOM 1528 C CA . ALA A 1 194 ? 11.659 12.332 27.370 1.00 54.53 194 ALA A CA 1
ATOM 1529 C C . ALA A 1 194 ? 11.094 13.358 28.395 1.00 54.53 194 ALA A C 1
ATOM 1531 O O . ALA A 1 194 ? 11.565 13.430 29.523 1.00 54.53 194 ALA A O 1
ATOM 1532 N N . GLY A 1 195 ? 10.088 14.152 28.016 1.00 78.31 195 GLY A N 1
ATOM 1533 C CA . GLY A 1 195 ? 9.428 15.143 28.855 1.00 78.31 195 GLY A CA 1
ATOM 1534 C C . GLY A 1 195 ? 8.058 15.593 28.341 1.00 78.31 195 GLY A C 1
ATOM 1535 O O . GLY A 1 195 ? 7.537 16.571 28.863 1.00 78.31 195 GLY A O 1
ATOM 1536 N N . GLU A 1 196 ? 7.463 14.931 27.337 1.00 82.69 196 GLU A N 1
ATOM 1537 C CA . GLU A 1 196 ? 6.083 15.268 26.969 1.00 82.69 196 GLU A CA 1
ATOM 1538 C C . GLU A 1 196 ? 5.126 14.565 27.946 1.00 82.69 196 GLU A C 1
ATOM 1540 O O . GLU A 1 196 ? 5.241 13.345 28.122 1.00 82.69 196 GLU A O 1
ATOM 1545 N N . PRO A 1 197 ? 4.207 15.294 28.607 1.00 88.50 197 PRO A N 1
ATOM 1546 C CA . PRO A 1 197 ? 3.240 14.681 29.502 1.00 88.50 197 PRO A CA 1
ATOM 1547 C C . PRO A 1 197 ? 2.433 13.619 28.748 1.00 88.50 197 PRO A C 1
ATOM 1549 O O . PRO A 1 197 ? 1.925 13.839 27.645 1.00 88.50 197 PRO A O 1
ATOM 1552 N N . ARG A 1 198 ? 2.351 12.427 29.341 1.00 93.38 198 ARG A N 1
ATOM 1553 C CA . ARG A 1 198 ? 1.554 11.313 28.826 1.00 93.38 198 ARG A CA 1
ATOM 1554 C C . ARG A 1 198 ? 0.327 11.151 29.698 1.00 93.38 198 ARG A C 1
ATOM 1556 O O . ARG A 1 198 ? 0.424 11.189 30.922 1.00 93.38 198 ARG A O 1
ATOM 1563 N N . ILE A 1 199 ? -0.811 10.933 29.060 1.00 94.31 199 ILE A N 1
ATOM 1564 C CA . ILE A 1 199 ? -2.055 10.607 29.747 1.00 94.31 199 ILE A CA 1
ATOM 1565 C C . ILE A 1 199 ? -2.177 9.089 29.766 1.00 94.31 199 ILE A C 1
ATOM 1567 O O . ILE A 1 199 ? -2.134 8.446 28.714 1.00 94.31 199 ILE A O 1
ATOM 1571 N N . ASP A 1 200 ? -2.276 8.530 30.969 1.00 94.00 200 ASP A N 1
ATOM 1572 C CA . ASP A 1 200 ? -2.564 7.117 31.187 1.00 94.00 200 ASP A CA 1
ATOM 1573 C C . ASP A 1 200 ? -4.078 6.891 31.125 1.00 94.00 200 ASP A C 1
ATOM 1575 O O . ASP A 1 200 ? -4.849 7.510 31.858 1.00 94.00 200 ASP A O 1
ATOM 1579 N N . PHE A 1 201 ? -4.506 6.009 30.226 1.00 92.88 201 PHE A N 1
ATOM 1580 C CA . PHE A 1 201 ? -5.904 5.625 30.052 1.00 92.88 201 PHE A CA 1
ATOM 1581 C C . PHE A 1 201 ? -6.251 4.329 30.803 1.00 92.88 201 PHE A C 1
ATOM 1583 O O . PHE A 1 201 ? -7.395 3.862 30.739 1.00 92.88 201 PHE A O 1
ATOM 1590 N N . GLY A 1 202 ? -5.289 3.747 31.525 1.00 87.00 202 GLY A N 1
ATOM 1591 C CA . GLY A 1 202 ? -5.387 2.438 32.158 1.00 87.00 202 GLY A CA 1
ATOM 1592 C C . GLY A 1 202 ? -5.126 1.292 31.176 1.00 87.00 202 GLY A C 1
ATOM 1593 O O . GLY A 1 202 ? -5.055 1.474 29.961 1.00 87.00 202 GLY A O 1
ATOM 1594 N N . GLY A 1 203 ? -4.955 0.078 31.710 1.00 88.25 203 GLY A N 1
ATOM 1595 C CA . GLY A 1 203 ? -4.711 -1.122 30.895 1.00 88.25 203 GLY A CA 1
ATOM 1596 C C . GLY A 1 203 ? -3.365 -1.126 30.156 1.00 88.25 203 GLY A C 1
ATOM 1597 O O . GLY A 1 203 ? -3.218 -1.835 29.167 1.00 88.25 203 GLY A O 1
ATOM 1598 N N . GLY A 1 204 ? -2.395 -0.321 30.604 1.00 86.81 204 GLY A N 1
ATOM 1599 C CA . GLY A 1 204 ? -1.094 -0.173 29.943 1.00 86.81 204 GLY A CA 1
ATOM 1600 C C . GLY A 1 204 ? -1.112 0.738 28.709 1.00 86.81 204 GLY A C 1
ATOM 1601 O O . GLY A 1 204 ? -0.094 0.869 28.030 1.00 86.81 204 GLY A O 1
ATOM 1602 N N . CYS A 1 205 ? -2.239 1.391 28.412 1.00 86.38 205 CYS A N 1
ATOM 1603 C CA . CYS A 1 205 ? -2.351 2.333 27.307 1.00 86.38 205 CYS A CA 1
ATOM 1604 C C . CYS A 1 205 ? -2.087 3.763 27.788 1.00 86.38 205 CYS A C 1
ATOM 1606 O O . CYS A 1 205 ? -2.900 4.347 28.497 1.00 86.38 205 CYS A O 1
ATOM 1608 N N . SER A 1 206 ? -0.993 4.370 27.326 1.00 91.44 206 SER A N 1
ATOM 1609 C CA . SER A 1 206 ? -0.742 5.806 27.490 1.00 91.44 206 SER A CA 1
ATOM 1610 C C . SER A 1 206 ? -0.488 6.470 26.142 1.00 91.44 206 SER A C 1
ATOM 1612 O O . SER A 1 206 ? 0.138 5.868 25.265 1.00 91.44 206 SER A O 1
ATOM 1614 N N . ALA A 1 207 ? -0.924 7.718 25.974 1.00 91.56 207 ALA A N 1
ATOM 1615 C CA . ALA A 1 207 ? -0.598 8.519 24.793 1.00 91.56 207 ALA A CA 1
ATOM 1616 C C . ALA A 1 207 ? -0.058 9.895 25.189 1.00 91.56 207 ALA A C 1
ATOM 1618 O O . ALA A 1 207 ? -0.430 10.444 26.225 1.00 91.56 207 ALA A O 1
ATOM 1619 N N . ALA A 1 208 ? 0.826 10.441 24.356 1.00 93.12 208 ALA A N 1
ATOM 1620 C CA . ALA A 1 208 ? 1.289 11.817 24.490 1.00 93.12 208 ALA A CA 1
ATOM 1621 C C . ALA A 1 208 ? 0.152 12.799 24.164 1.00 93.12 208 ALA A C 1
ATOM 1623 O O . ALA A 1 208 ? -0.684 12.511 23.297 1.00 93.12 208 ALA A O 1
ATOM 1624 N N . GLU A 1 209 ? 0.133 13.959 24.825 1.00 93.12 209 GLU A N 1
ATOM 1625 C CA . GLU A 1 209 ? -0.887 14.988 24.583 1.00 93.12 209 GLU A CA 1
ATOM 1626 C C . GLU A 1 209 ? -0.944 15.418 23.112 1.00 93.12 209 GLU A C 1
ATOM 1628 O O . GLU A 1 209 ? -2.034 15.475 22.542 1.00 93.12 209 GLU A O 1
ATOM 1633 N N . SER A 1 210 ? 0.201 15.607 22.447 1.00 89.50 210 SER A N 1
ATOM 1634 C CA . SER A 1 210 ? 0.263 15.923 21.011 1.00 89.50 210 SER A CA 1
ATOM 1635 C C . SER A 1 210 ? -0.452 14.896 20.131 1.00 89.50 210 SER A C 1
ATOM 1637 O O . SER A 1 210 ? -1.127 15.256 19.163 1.00 89.50 210 SER A O 1
ATOM 1639 N N . THR A 1 211 ? -0.350 13.610 20.474 1.00 90.88 211 THR A N 1
ATOM 1640 C CA . THR A 1 211 ? -1.018 12.529 19.739 1.00 90.88 211 THR A CA 1
ATOM 1641 C C . THR A 1 211 ? -2.530 12.620 19.914 1.00 90.88 211 THR A C 1
ATOM 1643 O O . THR A 1 211 ? -3.271 12.495 18.938 1.00 90.88 211 THR A O 1
ATOM 1646 N N . ILE A 1 212 ? -2.985 12.886 21.140 1.00 93.06 212 ILE A N 1
ATOM 1647 C CA . ILE A 1 212 ? -4.406 13.048 21.461 1.00 93.06 212 ILE A CA 1
ATOM 1648 C C . ILE A 1 212 ? -4.969 14.256 20.706 1.00 93.06 212 ILE A C 1
ATOM 1650 O O . ILE A 1 212 ? -5.953 14.109 19.984 1.00 93.06 212 ILE A O 1
ATOM 1654 N N . ILE A 1 213 ? -4.294 15.409 20.767 1.00 90.69 213 ILE A N 1
ATOM 1655 C CA . ILE A 1 213 ? -4.671 16.626 20.031 1.00 90.69 213 ILE A CA 1
ATOM 1656 C C . ILE A 1 213 ? -4.738 16.354 18.523 1.00 90.69 213 ILE A C 1
ATOM 1658 O O . ILE A 1 213 ? -5.698 16.751 17.865 1.00 90.69 213 ILE A O 1
ATOM 1662 N N . SER A 1 214 ? -3.750 15.651 17.961 1.00 86.38 214 SER A N 1
ATOM 1663 C CA . SER A 1 214 ? -3.707 15.345 16.525 1.00 86.38 214 SER A CA 1
ATOM 1664 C C . SER A 1 214 ? -4.890 14.488 16.070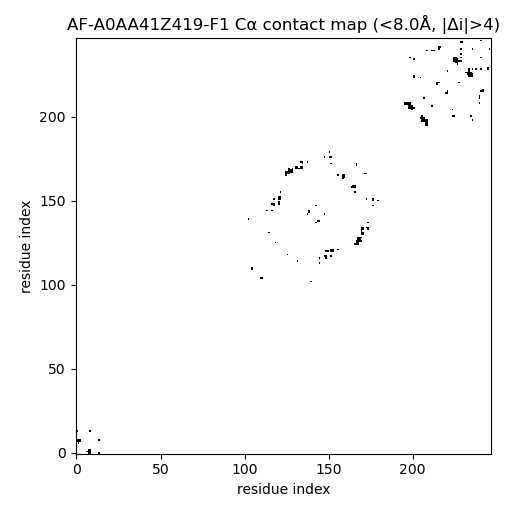 1.00 86.38 214 SER A C 1
ATOM 1666 O O . SER A 1 214 ? -5.460 14.725 15.003 1.00 86.38 214 SER A O 1
ATOM 1668 N N . VAL A 1 215 ? -5.273 13.493 16.871 1.00 89.94 215 VAL A N 1
ATOM 1669 C CA . VAL A 1 215 ? -6.400 12.603 16.570 1.00 89.94 215 VAL A CA 1
ATOM 1670 C C . VAL A 1 215 ? -7.735 13.332 16.754 1.00 89.94 215 VAL A C 1
ATOM 1672 O O . VAL A 1 215 ? -8.587 13.242 15.867 1.00 89.94 215 VAL A O 1
ATOM 1675 N N . LEU A 1 216 ? -7.891 14.126 17.820 1.00 90.06 216 LEU A N 1
ATOM 1676 C CA . LEU A 1 216 ? -9.080 14.959 18.037 1.00 90.06 216 LEU A CA 1
ATOM 1677 C C . LEU A 1 216 ? -9.258 16.004 16.929 1.00 90.06 216 LEU A C 1
ATOM 1679 O O . LEU A 1 216 ? -10.367 16.192 16.437 1.00 90.06 216 LEU A O 1
ATOM 1683 N N . GLY A 1 217 ? -8.170 16.623 16.461 1.00 84.38 217 GLY A N 1
ATOM 1684 C CA . GLY A 1 217 ? -8.187 17.584 15.353 1.00 84.38 217 GLY A CA 1
ATOM 1685 C C . GLY A 1 217 ? -8.640 16.990 14.013 1.00 84.38 217 GLY A C 1
ATOM 1686 O O . GLY A 1 217 ? -9.008 17.730 13.105 1.00 84.38 217 GLY A O 1
ATOM 1687 N N . ARG A 1 218 ? -8.653 15.658 13.886 1.00 85.75 218 ARG A N 1
ATOM 1688 C CA . ARG A 1 218 ? -9.199 14.932 12.726 1.00 85.75 218 ARG A CA 1
ATOM 1689 C C . ARG A 1 218 ? -10.615 14.398 12.962 1.00 85.75 218 ARG A C 1
ATOM 1691 O O . ARG A 1 218 ? -11.118 13.656 12.125 1.00 85.75 218 ARG A O 1
ATOM 1698 N N . GLY A 1 219 ? -11.234 14.728 14.097 1.00 87.25 219 GLY A N 1
ATOM 1699 C CA . GLY A 1 219 ? -12.537 14.199 14.506 1.00 87.25 219 GLY A CA 1
ATOM 1700 C C . GLY A 1 219 ? -12.501 12.730 14.939 1.00 87.25 219 GLY A C 1
ATOM 1701 O O . GLY A 1 219 ? -13.545 12.084 14.998 1.00 87.25 219 GLY A O 1
ATOM 1702 N N . GLY A 1 220 ? -11.314 12.177 15.208 1.00 89.50 220 GLY A N 1
ATOM 1703 C CA . GLY A 1 220 ? -11.160 10.803 15.671 1.00 89.50 220 GLY A CA 1
ATOM 1704 C C . GLY A 1 220 ? -11.418 10.670 17.172 1.00 89.50 220 GLY A C 1
ATOM 1705 O O . GLY A 1 220 ? -11.051 11.546 17.953 1.00 89.50 220 GLY A O 1
ATOM 1706 N N . TRP A 1 221 ? -11.998 9.541 17.578 1.00 93.38 221 TRP A N 1
ATOM 1707 C CA . TRP A 1 221 ? -12.142 9.149 18.980 1.00 93.38 221 TRP A CA 1
ATOM 1708 C C . TRP A 1 221 ? -11.779 7.673 19.139 1.00 93.38 221 TRP A C 1
ATOM 1710 O O . TRP A 1 221 ? -12.298 6.831 18.406 1.00 93.38 221 TRP A O 1
ATOM 1720 N N . LEU A 1 222 ? -10.879 7.347 20.069 1.00 90.75 222 LEU A N 1
ATOM 1721 C CA . LEU A 1 222 ? -10.469 5.964 20.324 1.00 90.75 222 LEU A CA 1
ATOM 1722 C C . LEU A 1 222 ? -11.256 5.390 21.503 1.00 90.75 222 LEU A C 1
ATOM 1724 O O . LEU A 1 222 ? -11.373 6.037 22.537 1.00 90.75 222 LEU A O 1
ATOM 1728 N N . ALA A 1 223 ? -11.730 4.147 21.392 1.00 90.00 223 ALA A N 1
ATOM 1729 C CA . ALA A 1 223 ? -12.529 3.504 22.445 1.00 90.00 223 ALA A CA 1
ATOM 1730 C C . ALA A 1 223 ? -11.803 3.452 23.806 1.00 90.00 223 ALA A C 1
ATOM 1732 O O . ALA A 1 223 ? -12.417 3.591 24.860 1.00 90.00 223 ALA A O 1
ATOM 1733 N N . GLN A 1 224 ? -10.474 3.319 23.786 1.00 91.44 224 GLN A N 1
ATOM 1734 C CA . GLN A 1 224 ? -9.629 3.316 24.986 1.00 91.44 224 GLN A CA 1
ATOM 1735 C C . GLN A 1 224 ? -9.652 4.640 25.770 1.00 91.44 224 GLN A C 1
ATOM 1737 O O . GLN A 1 224 ? -9.313 4.658 26.952 1.00 91.44 224 GLN A O 1
ATOM 1742 N N . TRP A 1 225 ? -10.079 5.739 25.144 1.00 94.44 225 TRP A N 1
ATOM 1743 C CA . TRP A 1 225 ? -10.227 7.048 25.783 1.00 94.44 225 TRP A CA 1
ATOM 1744 C C . TRP A 1 225 ? -11.524 7.193 26.586 1.00 94.44 225 TRP A C 1
ATOM 1746 O O . TRP A 1 225 ? -11.709 8.197 27.275 1.00 94.44 225 TRP A O 1
ATOM 1756 N N . GLY A 1 226 ? -12.389 6.178 26.547 1.00 94.06 226 GLY A N 1
ATOM 1757 C CA . GLY A 1 226 ? -13.662 6.166 27.253 1.00 94.06 226 GLY A CA 1
ATOM 1758 C C . GLY A 1 226 ? -14.770 6.892 26.493 1.00 94.06 226 GLY A C 1
ATOM 1759 O O . GLY A 1 226 ? -14.776 6.924 25.259 1.00 94.06 226 GLY A O 1
ATOM 1760 N N . ALA A 1 227 ? -15.727 7.426 27.250 1.00 95.31 227 ALA A N 1
ATOM 1761 C CA . ALA A 1 227 ? -16.874 8.169 26.727 1.00 95.31 227 ALA A CA 1
ATOM 1762 C C . ALA A 1 227 ? -16.439 9.491 26.075 1.00 95.31 227 ALA A C 1
ATOM 1764 O O . ALA A 1 227 ? -15.328 9.957 26.323 1.00 95.31 227 ALA A O 1
ATOM 1765 N N . LYS A 1 228 ? -17.288 10.087 25.231 1.00 93.38 228 LYS A N 1
ATOM 1766 C CA . LYS A 1 228 ? -16.940 11.314 24.494 1.00 93.38 228 LYS A CA 1
ATOM 1767 C C . LYS A 1 228 ? -16.721 12.511 25.436 1.00 93.38 228 LYS A C 1
ATOM 1769 O O . LYS A 1 228 ? -17.119 12.458 26.601 1.00 93.38 228 LYS A O 1
ATOM 1774 N N . PRO A 1 229 ? -16.105 13.610 24.955 1.00 93.44 229 PRO A N 1
ATOM 1775 C CA . PRO A 1 229 ? -15.977 14.836 25.739 1.00 93.44 229 PRO A CA 1
ATOM 1776 C C . PRO A 1 229 ? -17.341 15.277 26.293 1.00 93.44 229 PRO A C 1
ATOM 1778 O O . PRO A 1 229 ? -18.309 15.345 25.540 1.00 93.44 229 PRO A O 1
ATOM 1781 N N . GLY A 1 230 ? -17.415 15.528 27.601 1.00 89.62 230 GLY A N 1
ATOM 1782 C CA . GLY A 1 230 ? -18.641 15.898 28.322 1.00 89.62 230 GLY A CA 1
ATOM 1783 C C . GLY A 1 230 ? -19.442 14.732 28.919 1.00 89.62 230 GLY A C 1
ATOM 1784 O O . GLY A 1 230 ? -20.308 14.960 29.759 1.00 89.62 230 GLY A O 1
ATOM 1785 N N . GLU A 1 231 ? -19.151 13.482 28.551 1.00 94.06 231 GLU A N 1
ATOM 1786 C CA . GLU A 1 231 ? -19.861 12.307 29.068 1.00 94.06 231 GLU A CA 1
ATOM 1787 C C . GLU A 1 231 ? -19.153 11.684 30.285 1.00 94.06 231 GLU A C 1
ATOM 1789 O O . GLU A 1 231 ? -17.923 11.706 30.418 1.00 94.06 231 GLU A O 1
ATOM 1794 N N . ALA A 1 232 ? -19.936 11.064 31.175 1.00 94.75 232 ALA A N 1
ATOM 1795 C CA . ALA A 1 232 ? -19.402 10.322 32.312 1.00 94.75 232 ALA A CA 1
ATOM 1796 C C . ALA A 1 232 ? -18.524 9.152 31.828 1.00 94.75 232 ALA A C 1
ATOM 1798 O O . ALA A 1 232 ? -18.977 8.281 31.087 1.00 94.75 232 ALA A O 1
ATOM 1799 N N . GLY A 1 233 ? -17.260 9.126 32.262 1.00 94.06 233 GLY A N 1
ATOM 1800 C CA . GLY A 1 233 ? -16.279 8.116 31.846 1.00 94.06 233 GLY A CA 1
ATOM 1801 C C . GLY A 1 233 ? -15.327 8.560 30.730 1.00 94.06 233 GLY A C 1
ATOM 1802 O O . GLY A 1 233 ? -14.554 7.732 30.242 1.00 94.06 233 GLY A O 1
ATOM 1803 N N . CYS A 1 234 ? -15.344 9.836 30.331 1.00 95.50 234 CYS A N 1
ATOM 1804 C CA . CYS A 1 234 ? -14.290 10.416 29.501 1.00 95.50 234 CYS A CA 1
ATOM 1805 C C . CYS A 1 234 ? -12.965 10.455 30.275 1.00 95.50 234 CYS A C 1
ATOM 1807 O O . CYS A 1 234 ? -12.887 11.000 31.376 1.00 95.50 234 CYS A O 1
ATOM 1809 N N . LYS A 1 235 ? -11.911 9.874 29.695 1.00 95.75 235 LYS A N 1
ATOM 1810 C CA . LYS A 1 235 ? -10.567 9.847 30.295 1.00 95.75 235 LYS A CA 1
ATOM 1811 C C . LYS A 1 235 ? -9.638 10.929 29.739 1.00 95.75 235 LYS A C 1
ATOM 1813 O O . LYS A 1 235 ? -8.511 11.068 30.207 1.00 95.75 235 LYS A O 1
ATOM 1818 N N . VAL A 1 236 ? -10.071 11.676 28.721 1.00 95.88 236 VAL A N 1
ATOM 1819 C CA . VAL A 1 236 ? -9.283 12.763 28.124 1.00 95.88 236 VAL A CA 1
ATOM 1820 C C . VAL A 1 236 ? -9.486 14.034 28.953 1.00 95.88 236 VAL A C 1
ATOM 1822 O O . VAL A 1 236 ? -10.630 14.468 29.081 1.00 95.88 236 VAL A O 1
ATOM 1825 N N . PRO A 1 237 ? -8.423 14.670 29.480 1.00 95.50 237 PRO A N 1
ATOM 1826 C CA . PRO A 1 237 ? -8.539 15.917 30.225 1.00 95.50 237 PRO A CA 1
ATOM 1827 C C . PRO A 1 237 ? -9.208 17.023 29.409 1.00 95.50 237 PRO A C 1
ATOM 1829 O O . PRO A 1 237 ? -8.893 17.209 28.234 1.00 95.50 237 PRO A O 1
ATOM 1832 N N . GLU A 1 238 ? -10.060 17.806 30.065 1.00 94.25 238 GLU A N 1
ATOM 1833 C CA . GLU A 1 238 ? -10.849 18.881 29.450 1.00 94.25 238 GLU A CA 1
ATOM 1834 C C . GLU A 1 238 ? -9.991 19.923 28.715 1.00 94.25 238 GLU A C 1
ATOM 1836 O O . GLU A 1 238 ? -10.368 20.404 27.650 1.00 94.25 238 GLU A O 1
ATOM 1841 N N . ARG A 1 239 ? -8.764 20.182 29.194 1.00 94.56 239 ARG A N 1
ATOM 1842 C CA . ARG A 1 239 ? -7.799 21.078 28.523 1.0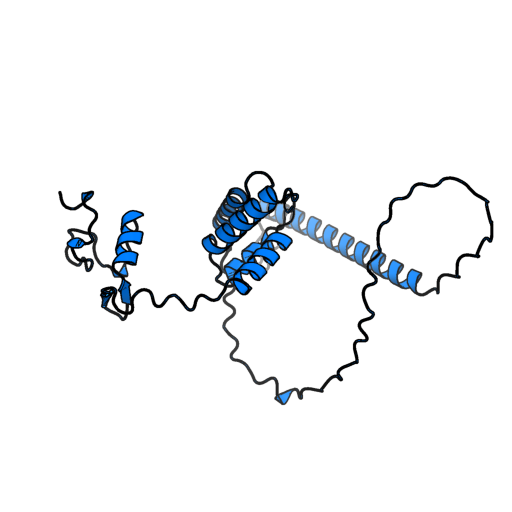0 94.56 239 ARG A CA 1
ATOM 1843 C C . ARG A 1 239 ? -7.447 20.667 27.086 1.00 94.56 239 ARG A C 1
ATOM 1845 O O . ARG A 1 239 ? -6.933 21.489 26.336 1.00 94.56 239 ARG A O 1
ATOM 1852 N N . LEU A 1 240 ? -7.658 19.398 26.728 1.00 93.75 240 LEU A N 1
ATOM 1853 C CA . LEU A 1 240 ? -7.376 18.861 25.395 1.00 93.75 240 LEU A CA 1
ATOM 1854 C C . LEU A 1 240 ? -8.619 18.792 24.506 1.00 93.75 240 LEU A C 1
ATOM 1856 O O . LEU A 1 240 ? -8.510 18.388 23.348 1.00 93.75 240 LEU A O 1
ATOM 1860 N N . TRP A 1 241 ? -9.799 19.139 25.023 1.00 92.25 241 TRP A N 1
ATOM 1861 C CA . TRP A 1 241 ? -11.023 19.075 24.238 1.00 92.25 241 TRP A CA 1
ATOM 1862 C C . TRP A 1 241 ? -11.012 20.162 23.154 1.00 92.25 241 TRP A C 1
ATOM 1864 O O . TRP A 1 241 ? -10.527 21.275 23.385 1.00 92.25 241 TRP A O 1
ATOM 1874 N N . PRO A 1 242 ? -11.533 19.878 21.946 1.00 86.31 242 PRO A N 1
ATOM 1875 C CA . PRO A 1 242 ? -11.697 20.908 20.933 1.00 86.31 242 PRO A CA 1
ATOM 1876 C C . PRO A 1 242 ? -12.570 22.032 21.497 1.00 86.31 242 PRO A C 1
ATOM 1878 O O . PRO A 1 242 ? -13.627 21.759 22.061 1.00 86.31 242 PRO A O 1
ATOM 1881 N N . LYS A 1 243 ? -12.180 23.297 21.292 1.00 81.50 243 LYS A N 1
ATOM 1882 C CA . LYS A 1 243 ? -12.940 24.467 21.783 1.00 81.50 243 LYS A CA 1
ATOM 1883 C C . LYS A 1 243 ? -14.419 24.463 21.372 1.00 81.50 243 LYS A C 1
ATOM 1885 O O . LYS A 1 243 ? -15.236 25.058 22.055 1.00 81.50 243 LYS A O 1
ATOM 1890 N N . ALA A 1 244 ? -14.756 23.778 20.280 1.00 71.19 244 ALA A N 1
ATOM 1891 C CA . ALA A 1 244 ? -16.124 23.614 19.796 1.00 71.19 244 ALA A CA 1
ATOM 1892 C C . ALA A 1 244 ? -17.029 22.757 20.706 1.00 71.19 244 ALA A C 1
ATOM 1894 O O . ALA A 1 244 ? -18.231 22.746 20.489 1.00 71.19 244 ALA A O 1
ATOM 1895 N N . VAL A 1 245 ? -16.471 22.029 21.680 1.00 63.84 245 VAL A N 1
ATOM 1896 C CA . VAL A 1 245 ? -17.220 21.157 22.607 1.00 63.84 245 VAL A CA 1
ATOM 1897 C C . VAL A 1 245 ? -17.348 21.776 24.007 1.00 63.84 245 VAL A C 1
ATOM 1899 O O . VAL A 1 245 ? -18.069 21.256 24.847 1.00 63.84 245 VAL A O 1
ATOM 1902 N N . ALA A 1 246 ? -16.660 22.891 24.268 1.00 59.00 246 ALA A N 1
ATOM 1903 C CA . ALA A 1 246 ? -16.657 23.575 25.564 1.00 59.00 246 ALA A CA 1
ATOM 1904 C C . ALA A 1 246 ? -17.750 24.663 25.692 1.00 59.00 246 ALA A C 1
ATOM 1906 O O . ALA A 1 246 ? -17.626 25.548 26.537 1.00 59.00 246 ALA A O 1
ATOM 1907 N N . ALA A 1 247 ? -18.773 24.632 24.832 1.00 49.19 247 ALA A N 1
ATOM 1908 C CA . ALA A 1 247 ? -19.898 25.571 24.796 1.00 49.19 247 ALA A CA 1
ATOM 1909 C C . ALA A 1 247 ? -21.218 24.804 24.888 1.00 49.19 247 ALA A C 1
ATOM 1911 O O . ALA A 1 247 ? -22.121 25.298 25.596 1.00 49.19 247 ALA A O 1
#

Sequence (247 aa):
MKCSDGRLYHPVLAAEANKAWKKRQQYGADQERLRKWREGRKEGRSEPNPKPPQQGGETPNETEAETRFERVRKPERQGQGQGHRNIAASQLGGGAREKRLEPHHDDPDEFAKVQAACVKAIGDGHPADPVFGPIMILIDRGISVREITTVMRSEADARRARGRPPIKFWSKWAEIVVERLNAAPKVAPERSGAGEPRIDFGGGCSAAESTIISVLGRGGWLAQWGAKPGEAGCKVPERLWPKAVAA

Foldseek 3Di:
DQDPVRDDDDVVVVVVVVVVVVVVVVVVVVVVVVVVVVVVVVVVVPPPDPDPPPPPDDDDDDDDDDDDDPPPDDDDDPDDDDDPDPDDPVVVPDDPPPPPPPPPPPPVVVVVVLLVLLQVLLPPAEAPDPPLPLVVVCVSVVNDSVLLSVQNNVVSVVCVVVVHHHDNDNNVSSVSSVVCVVPPPVCVVPPPDPPFDWQDLDPPDIDGLVVLLVCVVVVHDDVSQADDPPDPGGSDDPVSHDPVSVD

Nearest PDB structures (foldseek):
  3mbg-assembly1_A  TM=2.494E-01  e=7.557E+00  Homo sapiens
  3tk0-assembly1_A-2  TM=2.332E-01  e=6.321E+00  Homo sapiens
  3u2m-assembly1_A-2  TM=2.531E-01  e=9.588E+00  Homo sapiens

pLDDT: mean 78.3, std 17.84, range [40.09, 96.81]

Secondary structure (DSSP, 8-state):
-B-TTSPBPPHHHHHHHHHHHHHHHHHHHHHHHHHHHHHHHHHTTSS--------------------------------PPPP-----GGGS---------------HHHHHHHHHHHHHHH-S-----S--HHHHHHHHTT--HHHHHHHHHHHHHHHHHTTPPPP--HHHHHHHHHHHHHHS-------TTTTS-EEE-STT-EEEHHHHHHHHTTT---GGGBSPTTSTTB-S-GGGS-GGG--

Mean predicted aligned error: 18.79 Å

Organism: NCBI:txid2949735

Radius of gyration: 30.86 Å; Cα contacts (8 Å, |Δi|>4): 123; chains: 1; bounding box: 67×62×80 Å